Protein AF-A0A381ZIL3-F1 (afdb_monomer_lite)

Sequence (261 aa):
MLDKKNQVLYVGKAKNLPNRLKSYAVDKNQPIRTERMLALTQNLEIITTNSEAEALLLEANLIKKFKPKFNVLLRDDKSFPYIFIEKDCDWPQLSKHRGKKNKNGYYFGPFASVGSANWTIKILQKVFLLRVCNDSVFKNRDRPCILHQIKRCSAPCVNYLSKAEYSKLVSDAVAFLSGKSKSIQKKLSLEMEKSSEKMDYEKAAIHRDRIKALTQIQSSHHISSTNLDNADVISVSQEAGKSCIQVFFYRSKQNWGNQSY

Radius of gyration: 23.41 Å; chains: 1; bounding box: 56×42×68 Å

Structure (mmCIF, N/CA/C/O backbone):
data_AF-A0A381ZIL3-F1
#
_entry.id   AF-A0A381ZIL3-F1
#
loop_
_atom_site.group_PDB
_atom_site.id
_atom_site.type_symbol
_atom_site.label_atom_id
_atom_site.label_alt_id
_atom_site.label_comp_id
_atom_site.label_asym_id
_atom_site.label_entity_id
_atom_site.label_seq_id
_atom_site.pdbx_PDB_ins_code
_atom_site.Cartn_x
_atom_site.Cartn_y
_atom_site.Cartn_z
_atom_site.occupancy
_atom_site.B_iso_or_equiv
_atom_site.auth_seq_id
_atom_site.auth_comp_id
_atom_site.auth_asym_id
_atom_site.auth_atom_id
_atom_site.pdbx_PDB_model_num
ATOM 1 N N . MET A 1 1 ? -13.403 0.278 22.519 1.00 93.12 1 MET A N 1
ATOM 2 C CA . MET A 1 1 ? -14.154 0.556 23.765 1.00 93.12 1 MET A CA 1
ATOM 3 C C . MET A 1 1 ? -15.566 0.033 23.599 1.00 93.12 1 MET A C 1
ATOM 5 O O . MET A 1 1 ? -16.179 0.317 22.568 1.00 93.12 1 MET A O 1
ATOM 9 N N . LEU A 1 2 ? -16.040 -0.748 24.566 1.00 94.69 2 LEU A N 1
ATOM 10 C CA . LEU A 1 2 ? -17.290 -1.504 24.504 1.00 94.69 2 LEU A CA 1
ATOM 11 C C . LEU A 1 2 ? -18.213 -1.135 25.674 1.00 94.69 2 LEU A C 1
ATOM 13 O O . LEU A 1 2 ? -17.729 -0.829 26.767 1.00 94.69 2 LEU A O 1
ATOM 17 N N . ASP A 1 3 ? -19.525 -1.185 25.452 1.00 94.69 3 ASP A N 1
ATOM 18 C CA . ASP A 1 3 ? -20.528 -1.009 26.509 1.00 94.69 3 ASP A CA 1
ATOM 19 C C . ASP A 1 3 ? -20.791 -2.305 27.305 1.00 94.69 3 ASP A C 1
ATOM 21 O O . ASP A 1 3 ? -20.176 -3.345 27.068 1.00 94.69 3 ASP A O 1
ATOM 25 N N . LYS A 1 4 ? -21.749 -2.258 28.243 1.00 93.62 4 LYS A N 1
ATOM 26 C CA . LYS A 1 4 ? -22.169 -3.413 29.063 1.00 93.62 4 LYS A CA 1
ATOM 27 C C . LYS A 1 4 ? -22.706 -4.598 28.241 1.00 93.62 4 LYS A C 1
ATOM 29 O O . LYS A 1 4 ? -22.704 -5.723 28.726 1.00 93.62 4 LYS A O 1
ATOM 34 N N . LYS A 1 5 ? -23.196 -4.354 27.023 1.00 92.56 5 LYS A N 1
ATOM 35 C CA . LYS A 1 5 ? -23.720 -5.368 26.095 1.00 92.56 5 LYS A CA 1
ATOM 36 C C . LYS A 1 5 ? -22.677 -5.775 25.042 1.00 92.56 5 LYS A C 1
ATOM 38 O O . LYS A 1 5 ? -23.047 -6.385 24.042 1.00 92.56 5 LYS A O 1
ATOM 43 N N . ASN A 1 6 ? -21.400 -5.433 25.243 1.00 90.50 6 ASN A N 1
ATOM 44 C CA . ASN A 1 6 ? -20.300 -5.636 24.296 1.00 90.50 6 ASN A CA 1
ATOM 45 C C . ASN A 1 6 ? -20.501 -4.952 22.926 1.00 90.50 6 ASN A C 1
ATOM 47 O O . ASN A 1 6 ? -19.906 -5.359 21.929 1.00 90.50 6 ASN A O 1
ATOM 51 N N . GLN A 1 7 ? -21.301 -3.883 22.849 1.00 93.12 7 GLN A N 1
ATOM 52 C CA . GLN A 1 7 ? -21.425 -3.081 21.631 1.00 93.12 7 GLN A CA 1
ATOM 53 C C . GLN A 1 7 ? -20.264 -2.095 21.507 1.00 93.12 7 GLN A C 1
ATOM 55 O O . GLN A 1 7 ? -19.877 -1.433 22.473 1.00 93.12 7 GLN A O 1
ATOM 60 N N . VAL A 1 8 ? -19.727 -1.952 20.293 1.00 94.38 8 VAL A N 1
ATOM 61 C CA . VAL A 1 8 ? -18.612 -1.041 20.018 1.00 94.38 8 VAL A CA 1
ATOM 62 C C . VAL A 1 8 ? -19.074 0.413 20.104 1.00 94.38 8 VAL A C 1
ATOM 64 O O . VAL A 1 8 ? -19.778 0.920 19.231 1.00 94.38 8 VAL A O 1
ATOM 67 N N . LEU A 1 9 ? -18.625 1.111 21.149 1.00 94.88 9 LEU A N 1
ATOM 68 C CA . LEU A 1 9 ? -18.907 2.530 21.371 1.00 94.88 9 LEU A CA 1
ATOM 69 C C . LEU A 1 9 ? -17.948 3.435 20.599 1.00 94.88 9 LEU A C 1
ATOM 71 O O . LEU A 1 9 ? -18.368 4.452 20.037 1.00 94.88 9 LEU A O 1
ATOM 75 N N . TYR A 1 10 ? -16.668 3.056 20.579 1.00 94.44 10 TYR A N 1
ATOM 76 C CA . TYR A 1 10 ? -15.588 3.817 19.961 1.00 94.44 10 TYR A CA 1
ATOM 77 C C . TYR A 1 10 ? -14.423 2.923 19.533 1.00 94.44 10 TYR A C 1
ATOM 79 O O . TYR A 1 10 ? -14.017 2.005 20.259 1.00 94.44 10 TYR A O 1
ATOM 87 N N . VAL A 1 11 ? -13.858 3.255 18.375 1.00 94.44 11 VAL A N 1
ATOM 88 C CA . VAL A 1 11 ? -12.619 2.696 17.824 1.00 94.44 11 VAL A CA 1
ATOM 89 C C . VAL A 1 11 ? -11.625 3.838 17.623 1.00 94.44 11 VAL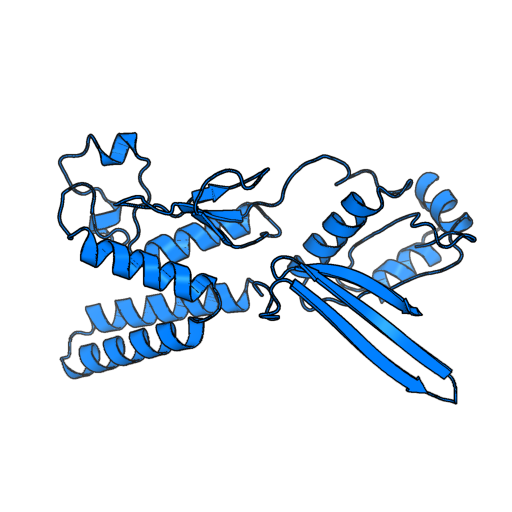 A C 1
ATOM 91 O O . VAL A 1 11 ? -11.999 4.893 17.111 1.00 94.44 11 VAL A O 1
ATOM 94 N N . GLY A 1 12 ? -10.361 3.633 17.993 1.00 92.38 12 GLY A N 1
ATOM 95 C CA . GLY A 1 12 ? -9.303 4.615 17.770 1.00 92.38 12 GLY A CA 1
ATOM 96 C C . GLY A 1 12 ? -7.941 3.964 17.544 1.00 92.38 12 GLY A C 1
ATOM 97 O O . GLY A 1 12 ? -7.653 2.934 18.153 1.00 92.38 12 GLY A O 1
ATOM 98 N N . LYS A 1 13 ? -7.085 4.582 16.724 1.00 91.88 13 LYS A N 1
ATOM 99 C CA . LYS A 1 13 ? -5.669 4.200 16.585 1.00 91.88 13 LYS A CA 1
ATOM 100 C C . LYS A 1 13 ? -4.769 4.934 17.580 1.00 91.88 13 LYS A C 1
ATOM 102 O O . LYS A 1 13 ? -5.032 6.075 17.966 1.00 91.88 13 LYS A O 1
ATOM 107 N N . ALA A 1 14 ? -3.641 4.320 17.922 1.00 91.44 14 ALA A N 1
ATOM 108 C CA . ALA A 1 14 ? -2.580 4.944 18.707 1.00 91.44 14 ALA A CA 1
ATOM 109 C C . ALA A 1 14 ? -1.207 4.546 18.162 1.00 91.44 14 ALA A C 1
ATOM 111 O O . ALA A 1 14 ? -0.996 3.383 17.841 1.00 91.44 14 ALA A O 1
ATOM 112 N N . LYS A 1 15 ? -0.258 5.491 18.122 1.00 89.19 15 LYS A N 1
ATOM 113 C CA . LYS A 1 15 ? 1.169 5.149 17.968 1.00 89.19 15 LYS A CA 1
ATOM 114 C C . LYS A 1 15 ? 1.714 4.481 19.231 1.00 89.19 15 LYS A C 1
ATOM 116 O O . LYS A 1 15 ? 2.498 3.550 19.152 1.00 89.19 15 LYS A O 1
ATOM 121 N N . ASN A 1 16 ? 1.283 4.977 20.391 1.00 90.81 16 ASN A N 1
ATOM 122 C CA . ASN A 1 16 ? 1.622 4.461 21.709 1.00 90.81 16 ASN A CA 1
ATOM 123 C C . ASN A 1 16 ? 0.313 4.283 22.494 1.00 90.81 16 ASN A C 1
ATOM 125 O O . ASN A 1 16 ? -0.341 5.265 22.856 1.00 90.81 16 ASN A O 1
ATOM 129 N N . LEU A 1 17 ? -0.093 3.025 22.676 1.00 91.19 17 LEU A N 1
ATOM 130 C CA . LEU A 1 17 ? -1.336 2.647 23.354 1.00 91.19 17 LEU A CA 1
ATOM 131 C C . LEU A 1 17 ? -1.365 3.111 24.823 1.00 91.19 17 LEU A C 1
ATOM 133 O O . LEU A 1 17 ? -2.332 3.791 25.173 1.00 91.19 17 LEU A O 1
ATOM 137 N N . PRO A 1 18 ? -0.328 2.856 25.652 1.00 91.12 18 PRO A N 1
ATOM 138 C CA . PRO A 1 18 ? -0.279 3.355 27.028 1.00 91.12 18 PRO A CA 1
ATOM 139 C C . PRO A 1 18 ? -0.520 4.861 27.148 1.00 91.12 18 PRO A C 1
ATOM 141 O O . PRO A 1 18 ? -1.387 5.287 27.910 1.00 91.12 18 PRO A O 1
ATOM 144 N N . ASN A 1 19 ? 0.175 5.674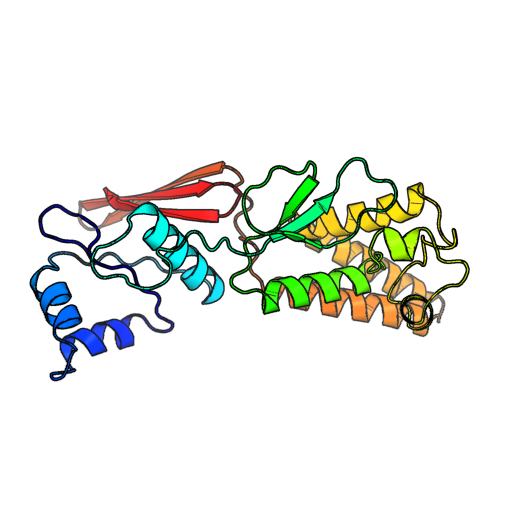 26.347 1.00 90.94 19 ASN A N 1
ATOM 145 C CA . ASN A 1 19 ? 0.025 7.131 26.398 1.00 90.94 19 ASN A CA 1
ATOM 146 C C . ASN A 1 19 ? -1.390 7.572 26.007 1.00 90.94 19 ASN A C 1
ATOM 148 O O . ASN A 1 19 ? -1.956 8.469 26.633 1.00 90.94 19 ASN A O 1
ATOM 152 N N . ARG A 1 20 ? -1.996 6.925 25.002 1.00 90.50 20 ARG A N 1
ATOM 153 C CA . ARG A 1 20 ? -3.368 7.243 24.590 1.00 90.50 20 ARG A CA 1
ATOM 154 C C . ARG A 1 20 ? -4.383 6.869 25.667 1.00 90.50 20 ARG A C 1
ATOM 156 O O . ARG A 1 20 ? -5.282 7.659 25.931 1.00 90.50 20 ARG A O 1
ATOM 163 N N . LEU A 1 21 ? -4.235 5.716 26.314 1.00 90.19 21 LEU A N 1
ATOM 164 C CA . LEU A 1 21 ? -5.129 5.314 27.402 1.00 90.19 21 LEU A CA 1
ATOM 165 C C . LEU A 1 21 ? -4.975 6.225 28.621 1.00 90.19 21 LEU A C 1
ATOM 167 O O . LEU A 1 21 ? -5.976 6.664 29.181 1.00 90.19 21 LEU A O 1
ATOM 171 N N . LYS A 1 22 ? -3.738 6.600 28.963 1.00 90.62 22 LYS A N 1
ATOM 172 C CA . LYS A 1 22 ? -3.458 7.547 30.047 1.00 90.62 22 LYS A CA 1
ATOM 173 C C . LYS A 1 22 ? -4.127 8.905 29.820 1.00 90.62 22 LYS A C 1
ATOM 175 O O . LYS A 1 22 ? -4.637 9.479 30.776 1.00 90.62 22 LYS A O 1
ATOM 180 N N . SER A 1 23 ? -4.195 9.389 28.576 1.00 87.56 23 SER A N 1
ATOM 181 C CA . SER A 1 23 ? -4.874 10.659 28.267 1.00 87.56 23 SER A CA 1
ATOM 182 C C . SER A 1 23 ? -6.365 10.654 28.632 1.00 87.56 23 SER A C 1
ATOM 184 O O . SER A 1 23 ? -6.889 11.668 29.077 1.00 87.56 23 SER A O 1
ATOM 186 N N . TYR A 1 24 ? -7.042 9.501 28.547 1.00 88.75 24 TYR A N 1
ATOM 187 C CA . TYR A 1 24 ? -8.439 9.381 28.978 1.00 88.75 24 TYR A CA 1
ATOM 188 C C . TYR A 1 24 ? -8.607 9.381 30.501 1.00 88.75 24 TYR A C 1
ATOM 190 O O . TYR A 1 24 ? -9.683 9.716 30.982 1.00 88.75 24 TYR A O 1
ATOM 198 N N . ALA A 1 25 ? -7.573 8.989 31.250 1.00 84.38 25 ALA A N 1
ATOM 199 C CA . ALA A 1 25 ? -7.629 8.886 32.706 1.00 84.38 25 ALA A CA 1
ATOM 200 C C . ALA A 1 25 ? -7.178 10.168 33.424 1.00 84.38 25 ALA A C 1
ATOM 202 O O . ALA A 1 25 ? -7.620 10.428 34.539 1.00 84.38 25 ALA A O 1
ATOM 203 N N . VAL A 1 26 ? -6.270 10.942 32.819 1.00 82.62 26 VAL A N 1
ATOM 204 C CA . VAL A 1 26 ? -5.602 12.077 33.483 1.00 82.62 26 VAL A CA 1
ATOM 205 C C . VAL A 1 26 ? -6.207 13.432 33.107 1.00 82.62 26 VAL A C 1
ATOM 207 O O . VAL A 1 26 ? -6.266 14.321 33.957 1.00 82.62 26 VAL A O 1
ATOM 210 N N . ASP A 1 27 ? -6.665 13.614 31.867 1.00 76.75 27 ASP A N 1
ATOM 211 C CA . ASP A 1 27 ? -7.189 14.909 31.422 1.00 76.75 27 ASP A CA 1
ATOM 212 C C . ASP A 1 27 ? -8.582 15.171 32.001 1.00 76.75 27 ASP A C 1
ATOM 214 O O . ASP A 1 27 ? -9.549 14.486 31.672 1.00 76.75 27 ASP A O 1
ATOM 218 N N . LYS A 1 28 ? -8.691 16.213 32.832 1.00 72.50 28 LYS A N 1
ATOM 219 C CA . LYS A 1 28 ? -9.958 16.638 33.453 1.00 72.50 28 LYS A CA 1
ATOM 220 C C . LYS A 1 28 ? -10.846 17.496 32.545 1.00 72.50 28 LYS A C 1
ATOM 222 O O . LYS A 1 28 ? -12.022 17.642 32.835 1.00 72.50 28 LYS A O 1
ATOM 227 N N . ASN A 1 29 ? -10.302 18.038 31.453 1.00 81.19 29 ASN A N 1
ATOM 228 C CA . ASN A 1 29 ? -11.021 18.912 30.515 1.00 81.19 29 ASN A CA 1
ATOM 229 C C . ASN A 1 29 ? -11.312 18.188 29.194 1.00 81.19 29 ASN A C 1
ATOM 231 O O . ASN A 1 29 ? -10.978 18.671 28.109 1.00 81.19 29 ASN A O 1
ATOM 235 N N . GLN A 1 30 ? -11.893 16.993 29.279 1.00 84.62 30 GLN A N 1
ATOM 236 C CA . GLN A 1 30 ? -12.298 16.261 28.087 1.00 84.62 30 GLN A CA 1
ATOM 237 C C . GLN A 1 30 ? -13.570 16.885 27.497 1.00 84.62 30 GLN A C 1
ATOM 239 O O . GLN A 1 30 ? -14.445 17.342 28.230 1.00 84.62 30 GLN A O 1
ATOM 244 N N . PRO A 1 31 ? -13.741 16.894 26.164 1.00 89.50 31 PRO A N 1
ATOM 245 C CA . PRO A 1 31 ? -15.018 17.273 25.578 1.00 89.50 31 PRO A CA 1
ATOM 246 C C . PRO A 1 31 ? -16.145 16.399 26.147 1.00 89.50 31 PRO A C 1
ATOM 248 O O . PRO A 1 31 ? -15.983 15.182 26.239 1.00 89.50 31 PRO A O 1
ATOM 251 N N . ILE A 1 32 ? -17.319 16.981 26.413 1.00 90.56 32 ILE A N 1
ATOM 252 C CA . ILE A 1 32 ? -18.490 16.284 26.995 1.00 90.56 32 ILE A CA 1
ATOM 253 C C . ILE A 1 32 ? -18.840 14.959 26.293 1.00 90.56 32 ILE A C 1
ATOM 255 O O . ILE A 1 32 ? -19.323 13.998 26.891 1.00 90.56 32 ILE A O 1
ATOM 259 N N . ARG A 1 33 ? -18.583 14.879 24.984 1.00 90.12 33 ARG A N 1
ATOM 260 C CA . ARG A 1 33 ? -18.764 13.662 24.187 1.00 90.12 33 ARG A CA 1
ATOM 261 C C . ARG A 1 33 ? -17.833 12.532 24.636 1.00 90.12 33 ARG A C 1
ATOM 263 O O . ARG A 1 33 ? -18.275 11.388 24.696 1.00 90.12 33 ARG A O 1
ATOM 270 N N . THR A 1 34 ? -16.568 12.847 24.898 1.00 90.38 34 THR A N 1
ATOM 271 C CA . THR A 1 34 ? -15.554 11.900 25.370 1.00 90.38 34 THR A CA 1
ATOM 272 C C . THR A 1 34 ? -15.884 11.436 26.782 1.00 90.38 34 THR A C 1
ATOM 274 O O . THR A 1 34 ? -15.856 10.238 27.033 1.00 90.38 34 THR A O 1
ATOM 277 N N . GLU A 1 35 ? -16.296 12.339 27.672 1.00 91.19 35 GLU A N 1
ATOM 278 C CA . GLU A 1 35 ? -16.723 11.976 29.031 1.00 91.19 35 GLU A CA 1
ATOM 279 C C . GLU A 1 35 ? -17.896 10.992 29.014 1.00 91.19 35 GLU A C 1
ATOM 281 O O . GLU A 1 35 ? -17.843 9.940 29.647 1.00 91.19 35 GLU A O 1
ATOM 286 N N . ARG A 1 36 ? -18.929 11.268 28.204 1.00 92.12 36 ARG A N 1
ATOM 287 C CA . ARG A 1 36 ? -20.067 10.351 28.025 1.00 92.12 36 ARG A CA 1
ATOM 288 C C . ARG A 1 36 ? -19.652 8.996 27.458 1.00 92.12 36 ARG A C 1
ATOM 290 O O . ARG A 1 36 ? -20.198 7.975 27.862 1.00 92.12 36 ARG A O 1
ATOM 297 N N . MET A 1 37 ? -18.720 8.976 26.507 1.00 93.88 37 MET A N 1
ATOM 298 C CA . MET A 1 37 ? -18.180 7.731 25.958 1.00 93.88 37 MET A CA 1
ATOM 299 C C . MET A 1 37 ? -17.476 6.915 27.046 1.00 93.88 37 MET A C 1
ATOM 301 O O . MET A 1 37 ? -17.718 5.714 27.148 1.00 93.88 37 MET A O 1
ATOM 305 N N . LEU A 1 38 ? -16.634 7.561 27.858 1.00 92.75 38 LEU A N 1
ATOM 306 C CA . LEU A 1 38 ? -15.908 6.913 28.948 1.00 92.75 38 LEU A CA 1
ATOM 307 C C . LEU A 1 38 ? -16.870 6.382 30.015 1.00 92.75 38 LEU A C 1
ATOM 309 O O . LEU A 1 38 ? -16.758 5.221 30.385 1.00 92.75 38 LEU A O 1
ATOM 313 N N . ALA A 1 39 ? -17.873 7.167 30.415 1.00 92.56 39 ALA A N 1
ATOM 314 C CA . ALA A 1 39 ? -18.878 6.754 31.397 1.00 92.56 39 ALA A CA 1
ATOM 315 C C . ALA A 1 39 ? -19.699 5.523 30.962 1.00 92.56 39 ALA A C 1
ATOM 317 O O . ALA A 1 39 ? -20.133 4.734 31.797 1.00 92.56 39 ALA A O 1
ATOM 318 N N . LEU A 1 40 ? -19.922 5.345 29.655 1.00 94.56 40 LEU A N 1
ATOM 319 C CA . LEU A 1 40 ? -20.628 4.181 29.105 1.00 94.56 40 LEU A CA 1
ATOM 320 C C . LEU A 1 40 ? -19.712 2.977 28.845 1.00 94.56 40 LEU A C 1
ATOM 322 O O . LEU A 1 40 ? -20.210 1.870 28.630 1.00 94.56 40 LEU A O 1
ATOM 326 N N . THR A 1 41 ? -18.395 3.181 28.824 1.00 94.81 41 THR A N 1
ATOM 327 C CA . THR A 1 41 ? -17.429 2.123 28.528 1.00 94.81 41 THR A CA 1
ATOM 328 C C . THR A 1 41 ? -17.281 1.208 29.737 1.00 94.81 41 THR A C 1
ATOM 330 O O . THR A 1 41 ? -16.995 1.665 30.836 1.00 94.81 41 THR A O 1
ATOM 333 N N . GLN A 1 42 ? -17.456 -0.092 29.521 1.00 94.81 42 GLN A N 1
ATOM 334 C CA . GLN A 1 42 ? -17.263 -1.128 30.540 1.00 94.81 42 GLN A CA 1
ATOM 335 C C . GLN A 1 42 ? -16.032 -1.977 30.238 1.00 94.81 42 GLN A C 1
ATOM 337 O O . GLN A 1 42 ? -15.270 -2.300 31.141 1.00 94.81 42 GLN A O 1
ATOM 342 N N . ASN A 1 43 ? -15.805 -2.278 28.955 1.00 92.56 43 ASN A N 1
ATOM 343 C CA . ASN A 1 43 ? -14.705 -3.127 28.515 1.00 92.56 43 ASN A CA 1
ATOM 344 C C . ASN A 1 43 ? -13.825 -2.415 27.481 1.00 92.56 43 ASN A C 1
ATOM 346 O O . ASN A 1 43 ? -14.287 -1.628 26.641 1.00 92.56 43 ASN A O 1
ATOM 350 N N . LEU A 1 44 ? -12.532 -2.732 27.515 1.00 91.75 44 LEU A N 1
ATOM 351 C CA . LEU A 1 44 ? -11.546 -2.273 26.547 1.00 91.75 44 LEU A CA 1
ATOM 352 C C . LEU A 1 44 ? -10.948 -3.479 25.822 1.00 91.75 44 LEU A C 1
ATOM 354 O O . LEU A 1 44 ? -10.435 -4.393 26.453 1.00 91.75 44 LEU A O 1
ATOM 358 N N . GLU A 1 45 ? -10.977 -3.433 24.495 1.00 91.25 45 GLU A N 1
ATOM 359 C CA . GLU A 1 45 ? -10.301 -4.397 23.632 1.00 91.25 45 GLU A CA 1
ATOM 360 C C . GLU A 1 45 ? -9.165 -3.689 22.890 1.00 91.25 45 GLU A C 1
ATOM 362 O O . GLU A 1 45 ? -9.328 -2.550 22.433 1.00 91.25 45 GLU A O 1
ATOM 367 N N . ILE A 1 46 ? -8.010 -4.351 22.807 1.00 90.56 46 ILE A N 1
ATOM 368 C CA . ILE A 1 46 ? -6.783 -3.810 22.226 1.00 90.56 46 ILE A CA 1
ATOM 369 C C . ILE A 1 46 ? -6.281 -4.778 21.160 1.00 90.56 46 ILE A C 1
ATOM 371 O O . ILE A 1 46 ? -6.081 -5.957 21.429 1.00 90.56 46 ILE A O 1
ATOM 375 N N . ILE A 1 47 ? -6.020 -4.244 19.968 1.00 88.38 47 ILE A N 1
ATOM 376 C CA . ILE A 1 47 ? -5.428 -4.985 18.856 1.00 88.38 47 ILE A CA 1
ATOM 377 C C . ILE A 1 47 ? -4.110 -4.305 18.510 1.00 88.38 47 ILE A C 1
ATOM 379 O O . ILE A 1 47 ? -4.083 -3.114 18.190 1.00 88.38 47 ILE A O 1
ATOM 383 N N . THR A 1 48 ? -3.013 -5.049 18.590 1.00 87.25 48 THR A N 1
ATOM 384 C CA . THR A 1 48 ? -1.696 -4.569 18.173 1.00 87.25 48 THR A CA 1
ATOM 385 C C . THR A 1 48 ? -1.499 -4.802 16.676 1.00 87.25 48 THR A C 1
ATOM 387 O O . THR A 1 48 ? -1.995 -5.764 16.093 1.00 87.25 48 THR A O 1
ATOM 390 N N . THR A 1 49 ? -0.790 -3.882 16.029 1.00 84.75 49 THR A N 1
ATOM 391 C CA . THR A 1 49 ? -0.459 -3.932 14.597 1.00 84.75 49 THR A CA 1
ATOM 392 C C . THR A 1 49 ? 1.023 -3.650 14.413 1.00 84.75 49 THR A C 1
ATOM 394 O O . THR A 1 49 ? 1.618 -2.962 15.242 1.00 84.75 49 THR A O 1
ATOM 39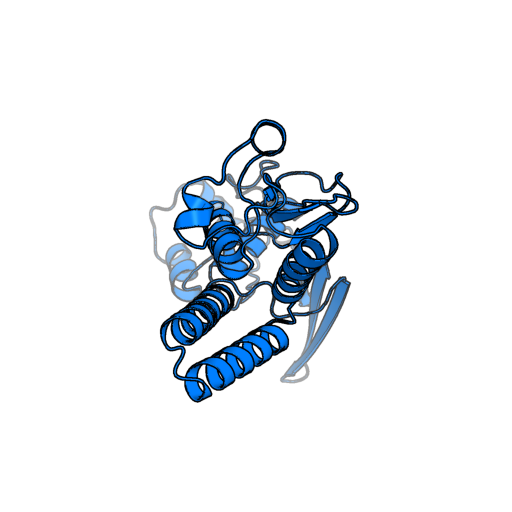7 N N . ASN A 1 50 ? 1.614 -4.096 13.305 1.00 79.81 50 ASN A N 1
ATOM 398 C CA . ASN A 1 50 ? 3.057 -3.968 13.086 1.00 79.81 50 ASN A CA 1
ATOM 399 C C . ASN A 1 50 ? 3.468 -2.566 12.620 1.00 79.81 50 ASN A C 1
ATOM 401 O O . ASN A 1 50 ? 4.641 -2.208 12.677 1.00 79.81 50 ASN A O 1
ATOM 405 N N . SER A 1 51 ? 2.519 -1.757 12.136 1.00 80.69 51 SER A N 1
ATOM 406 C CA . SER A 1 51 ? 2.797 -0.400 11.660 1.00 80.69 51 SER A CA 1
ATOM 407 C C . SER A 1 51 ? 1.635 0.566 11.883 1.00 80.69 51 SER A C 1
ATOM 409 O O . SER A 1 51 ? 0.478 0.168 12.013 1.00 80.69 51 SER A O 1
ATOM 411 N N . GLU A 1 52 ? 1.927 1.870 11.849 1.00 83.62 52 GLU A N 1
ATOM 412 C CA . GLU A 1 52 ? 0.889 2.909 11.886 1.00 83.62 52 GLU A CA 1
ATOM 413 C C . GLU A 1 52 ? -0.064 2.825 10.680 1.00 83.62 52 GLU A C 1
ATOM 415 O O . GLU A 1 52 ? -1.254 3.120 10.808 1.00 83.62 52 GLU A O 1
ATOM 420 N N . ALA A 1 53 ? 0.442 2.417 9.513 1.00 80.69 53 ALA A N 1
ATOM 421 C CA . ALA A 1 53 ? -0.370 2.254 8.313 1.00 80.69 53 ALA A CA 1
ATOM 422 C C . ALA A 1 53 ? -1.406 1.133 8.489 1.00 80.69 53 ALA A C 1
ATOM 424 O O . ALA A 1 53 ? -2.575 1.328 8.156 1.00 80.69 53 ALA A O 1
ATOM 425 N N . GLU A 1 54 ? -0.996 -0.004 9.057 1.00 79.38 54 GLU A N 1
ATOM 426 C CA . GLU A 1 54 ? -1.905 -1.098 9.415 1.00 79.38 54 GLU A CA 1
ATOM 427 C C . GLU A 1 54 ? -2.915 -0.663 10.478 1.00 79.38 54 GLU A C 1
ATOM 429 O O . GLU A 1 54 ? -4.107 -0.907 10.304 1.00 79.38 54 GLU A O 1
ATOM 434 N N . ALA A 1 55 ? -2.471 0.046 11.524 1.00 86.88 55 ALA A N 1
ATOM 435 C CA . ALA A 1 55 ? -3.356 0.572 12.565 1.00 86.88 55 ALA A CA 1
ATOM 436 C C . ALA A 1 55 ? -4.455 1.473 11.983 1.00 86.88 55 ALA A C 1
ATOM 438 O O . ALA A 1 55 ? -5.619 1.351 12.355 1.00 86.88 55 ALA A O 1
ATOM 439 N N . LEU A 1 56 ? -4.098 2.361 11.046 1.00 86.00 56 LEU A N 1
ATOM 440 C CA . LEU A 1 56 ? -5.046 3.260 10.384 1.00 86.00 56 LEU A CA 1
ATOM 441 C C . LEU A 1 56 ? -6.045 2.501 9.498 1.00 86.00 56 LEU A C 1
ATOM 443 O O . LEU A 1 56 ? -7.232 2.832 9.478 1.00 86.00 56 LEU A O 1
ATOM 447 N N . LEU A 1 57 ? -5.578 1.496 8.752 1.00 83.88 57 LEU A N 1
ATOM 448 C CA . LEU A 1 57 ? -6.448 0.667 7.914 1.00 83.88 57 LEU A CA 1
ATOM 449 C C . LEU A 1 57 ? -7.422 -0.153 8.768 1.00 83.88 57 LEU A C 1
ATOM 451 O O . LEU A 1 57 ? -8.619 -0.172 8.477 1.00 83.88 57 LEU A O 1
ATOM 455 N N . LEU A 1 58 ? -6.923 -0.779 9.837 1.00 86.06 58 LEU A N 1
ATOM 456 C CA . LEU A 1 58 ? -7.730 -1.566 10.764 1.00 86.06 58 LEU A CA 1
ATOM 457 C C . LEU A 1 58 ? -8.765 -0.691 11.481 1.00 86.06 58 LEU A C 1
ATOM 459 O O . LEU A 1 58 ? -9.945 -1.031 11.485 1.00 86.06 58 LEU A O 1
ATOM 463 N N . GLU A 1 59 ? -8.354 0.465 12.011 1.00 90.00 59 GLU A N 1
ATOM 464 C CA . GLU A 1 59 ? -9.252 1.444 12.637 1.00 90.00 59 GLU A CA 1
ATOM 465 C C . GLU A 1 59 ? -10.413 1.796 11.703 1.00 90.00 59 GLU A C 1
ATOM 467 O O . GLU A 1 59 ? -11.580 1.688 12.078 1.00 90.00 59 GLU A O 1
ATOM 472 N N . ALA A 1 60 ? -10.112 2.170 10.462 1.00 86.69 60 ALA A N 1
ATOM 473 C CA . ALA A 1 60 ? -11.137 2.551 9.505 1.00 86.69 60 ALA A CA 1
ATOM 474 C C . ALA A 1 60 ? -12.055 1.384 9.107 1.00 86.69 60 ALA A C 1
ATOM 476 O O . ALA A 1 60 ? -13.256 1.596 8.930 1.00 86.69 60 ALA A O 1
ATOM 477 N N . ASN A 1 61 ? -11.525 0.164 8.979 1.00 84.00 61 ASN A N 1
ATOM 478 C CA . ASN A 1 61 ? -12.333 -1.027 8.711 1.00 84.00 61 ASN A CA 1
ATOM 479 C C . ASN A 1 61 ? -13.304 -1.310 9.868 1.00 84.00 61 ASN A C 1
ATOM 481 O O . ASN A 1 61 ? -14.492 -1.531 9.628 1.00 84.00 61 ASN A O 1
ATOM 485 N N . LEU A 1 62 ? -12.837 -1.223 11.116 1.00 89.25 62 LEU A N 1
ATOM 486 C CA . LEU A 1 62 ? -13.666 -1.410 12.309 1.00 89.25 62 LEU A CA 1
ATOM 487 C C . LEU A 1 62 ? -14.722 -0.299 12.450 1.00 89.25 62 LEU A C 1
ATOM 489 O O . LEU A 1 62 ? -15.883 -0.595 12.730 1.00 89.25 62 LEU A O 1
ATOM 493 N N . ILE A 1 63 ? -14.370 0.965 12.181 1.00 90.00 63 ILE A N 1
ATOM 494 C CA . ILE A 1 63 ? -15.336 2.079 12.180 1.00 90.00 63 ILE A CA 1
ATOM 495 C C . ILE A 1 63 ? -16.428 1.852 11.129 1.00 90.00 63 ILE A C 1
ATOM 497 O O . ILE A 1 63 ? -17.602 2.069 11.418 1.00 90.00 63 ILE A O 1
ATOM 501 N N . LYS A 1 64 ? -16.078 1.385 9.926 1.00 85.00 64 LYS A N 1
ATOM 502 C CA . LYS A 1 64 ? -17.063 1.097 8.871 1.00 85.00 64 LYS A CA 1
ATOM 503 C C . LYS A 1 64 ? -17.949 -0.098 9.198 1.00 85.00 64 LYS A C 1
ATOM 505 O O . LYS A 1 64 ? -19.147 -0.041 8.929 1.00 85.00 64 LYS A O 1
ATOM 510 N N . LYS A 1 65 ? -17.368 -1.154 9.777 1.00 86.00 65 LYS A N 1
ATOM 511 C CA . LYS A 1 65 ? -18.076 -2.378 10.174 1.00 86.00 65 LYS A CA 1
ATOM 512 C C . LYS A 1 65 ? -19.087 -2.103 11.285 1.00 86.00 65 LYS A C 1
ATOM 514 O O . LYS A 1 65 ? -20.239 -2.500 11.164 1.00 86.00 65 LYS A O 1
ATOM 519 N N . PHE A 1 66 ? -18.666 -1.410 12.342 1.00 90.44 66 PHE A N 1
ATOM 520 C CA . PHE A 1 66 ? -19.476 -1.238 13.552 1.00 90.44 66 PHE A CA 1
ATOM 521 C C . PHE A 1 66 ? -20.231 0.092 13.626 1.00 90.44 66 PHE A C 1
ATOM 523 O O . PHE A 1 66 ? -21.156 0.221 14.421 1.00 90.44 66 PHE A O 1
ATOM 530 N N . LYS A 1 67 ? -19.845 1.089 12.820 1.00 90.12 67 LYS A N 1
ATOM 531 C CA . LYS A 1 67 ? -20.383 2.463 12.830 1.00 90.12 67 LYS A CA 1
ATOM 532 C C . LYS A 1 67 ? -20.586 3.018 14.255 1.00 90.12 67 LYS A C 1
ATOM 534 O O . LYS A 1 67 ? -21.691 3.467 14.571 1.00 90.12 67 LYS A O 1
ATOM 539 N N . PRO A 1 68 ? -19.537 3.021 15.105 1.00 93.25 68 PRO A N 1
ATOM 540 C CA . PRO A 1 68 ? -19.670 3.296 16.531 1.00 93.25 68 PRO A CA 1
ATOM 541 C C . PRO A 1 68 ? -20.247 4.688 16.788 1.00 93.25 68 PRO A C 1
ATOM 543 O O . PRO A 1 68 ? -19.877 5.657 16.116 1.00 93.25 68 PRO A O 1
ATOM 546 N N . LYS A 1 69 ? -21.111 4.807 17.802 1.00 91.00 69 LYS A N 1
ATOM 547 C CA . LYS A 1 69 ? -21.821 6.056 18.133 1.00 91.00 69 LYS A CA 1
ATOM 548 C C . LYS A 1 69 ? -20.870 7.236 18.355 1.00 91.00 69 LYS A C 1
ATOM 550 O O . LYS A 1 69 ? -21.188 8.362 17.970 1.00 91.00 69 LYS A O 1
ATOM 555 N N . PHE A 1 70 ? -19.707 6.989 18.963 1.00 92.12 70 PHE A N 1
ATOM 556 C CA . PHE A 1 70 ? -18.772 8.044 19.345 1.00 92.12 70 PHE A CA 1
ATOM 557 C C . PHE A 1 70 ? -17.692 8.350 18.300 1.00 92.12 70 PHE A C 1
ATOM 559 O O . PHE A 1 70 ? -17.045 9.389 18.428 1.00 92.12 70 PHE A O 1
ATOM 566 N N . ASN A 1 71 ? -17.581 7.604 17.197 1.00 92.50 71 ASN A N 1
ATOM 567 C CA . ASN A 1 71 ? -16.757 8.007 16.051 1.00 92.50 71 ASN A CA 1
ATOM 568 C C . ASN A 1 71 ? -17.474 9.081 15.202 1.00 92.50 71 ASN A C 1
ATOM 570 O O . ASN A 1 71 ? -18.688 9.033 15.014 1.00 92.50 71 ASN A O 1
ATOM 574 N N . VAL A 1 72 ? -16.739 10.089 14.715 1.00 78.94 72 VAL A N 1
ATOM 575 C CA . VAL A 1 72 ? -17.266 11.133 13.800 1.00 78.94 72 VAL A CA 1
ATOM 576 C C . VAL A 1 72 ? -16.743 10.908 12.391 1.00 78.94 72 VAL A C 1
ATOM 578 O O . VAL A 1 72 ? -17.512 10.761 11.447 1.00 78.94 72 VAL A O 1
ATOM 581 N N . LEU A 1 73 ? -15.418 10.864 12.269 1.00 69.31 73 LEU A N 1
ATOM 582 C CA . LEU A 1 73 ? -14.711 10.681 11.011 1.00 69.31 73 LEU A CA 1
ATOM 583 C C . LEU A 1 73 ? -14.742 9.212 10.578 1.00 69.31 73 LEU A C 1
ATOM 585 O O . LEU A 1 73 ? -14.946 8.318 11.398 1.00 69.31 73 LEU A O 1
ATOM 589 N N . LEU A 1 74 ? -14.504 8.976 9.283 1.00 63.91 74 LEU A N 1
ATOM 590 C CA . LEU A 1 74 ? -14.415 7.640 8.671 1.00 63.91 74 LEU A CA 1
ATOM 591 C C . LEU A 1 74 ? -15.721 6.823 8.704 1.00 63.91 74 LEU A C 1
ATOM 593 O O . LEU A 1 74 ? -15.703 5.635 8.386 1.00 63.91 74 LEU A O 1
ATOM 597 N N . ARG A 1 75 ? -16.852 7.466 9.028 1.00 58.50 75 ARG A N 1
ATOM 598 C CA . ARG A 1 75 ? -18.199 6.912 8.812 1.00 58.50 75 ARG A CA 1
ATOM 599 C C . ARG A 1 75 ? -18.645 7.017 7.348 1.00 58.50 75 ARG A C 1
ATOM 601 O O . ARG A 1 75 ? -19.479 6.221 6.935 1.00 58.50 75 ARG A O 1
ATOM 608 N N . ASP A 1 76 ? -18.078 7.962 6.590 1.00 60.03 76 ASP A N 1
ATOM 609 C CA . ASP A 1 76 ? -18.321 8.142 5.152 1.00 60.03 76 ASP A CA 1
ATOM 610 C C . ASP A 1 76 ? -17.825 6.938 4.329 1.00 60.03 76 ASP A C 1
ATOM 612 O O . ASP A 1 76 ? -16.804 6.319 4.648 1.00 60.03 76 ASP A O 1
ATOM 616 N N . ASP A 1 77 ? -18.430 6.715 3.159 1.00 60.25 77 ASP A N 1
ATOM 617 C CA . ASP A 1 77 ? -18.044 5.676 2.187 1.00 60.25 77 ASP A CA 1
ATOM 618 C C . ASP A 1 77 ? -16.717 5.956 1.447 1.00 60.25 77 ASP A C 1
ATOM 620 O O . ASP A 1 77 ? -16.441 5.421 0.368 1.00 60.25 77 ASP A O 1
ATOM 624 N N . LYS A 1 78 ? -15.830 6.781 2.023 1.00 68.88 78 LYS A N 1
ATOM 625 C CA . LYS A 1 78 ? -14.501 7.050 1.462 1.00 68.88 78 LYS A CA 1
ATOM 626 C C . LYS A 1 78 ? -13.693 5.755 1.430 1.00 68.88 78 LYS A C 1
ATOM 628 O O . LYS A 1 78 ? -13.206 5.260 2.447 1.00 68.88 78 LYS A O 1
ATOM 633 N N . SER A 1 79 ? -13.547 5.183 0.241 1.00 76.62 79 SER A N 1
ATOM 634 C CA . SER A 1 79 ? -12.739 3.988 0.012 1.00 76.62 79 SER A CA 1
ATOM 635 C C . SER A 1 79 ? -11.248 4.317 0.055 1.00 76.62 79 SER A C 1
ATOM 637 O O . SER A 1 79 ? -10.815 5.317 -0.533 1.00 76.62 79 SER A O 1
ATOM 639 N N . PHE A 1 80 ? -10.455 3.435 0.656 1.00 82.94 80 PHE A N 1
ATOM 640 C CA . PHE A 1 80 ? -9.005 3.512 0.544 1.00 82.94 80 PHE A CA 1
ATOM 641 C C . PHE A 1 80 ? -8.551 3.328 -0.910 1.00 82.94 80 PHE A C 1
ATOM 643 O O . PHE A 1 80 ? -9.183 2.581 -1.660 1.00 82.94 80 PHE A O 1
ATOM 650 N N . PRO A 1 81 ? -7.486 4.027 -1.335 1.00 88.31 81 PRO A N 1
ATOM 651 C CA . PRO A 1 81 ? -6.924 3.850 -2.662 1.00 88.31 81 PRO A CA 1
ATOM 652 C C . PRO A 1 81 ? -6.290 2.464 -2.825 1.00 88.31 81 PRO A C 1
ATOM 654 O O . PRO A 1 81 ? -5.618 1.961 -1.928 1.00 88.31 81 PRO A O 1
ATOM 657 N N . TYR A 1 82 ? -6.466 1.894 -4.009 1.00 89.69 82 TYR A N 1
ATOM 658 C CA . TYR A 1 82 ? -5.779 0.702 -4.496 1.00 89.69 82 TYR A CA 1
ATOM 659 C C . TYR A 1 82 ? -4.921 1.079 -5.705 1.00 89.69 82 TYR A C 1
ATOM 661 O O . TYR A 1 82 ? -5.199 2.062 -6.392 1.00 89.69 82 TYR A O 1
ATOM 669 N N . ILE A 1 83 ? -3.898 0.284 -5.984 1.00 92.00 83 ILE A N 1
ATOM 670 C CA . ILE A 1 83 ? -3.226 0.249 -7.279 1.00 92.00 83 ILE A CA 1
ATOM 671 C C . ILE A 1 83 ? -3.989 -0.739 -8.157 1.00 92.00 83 ILE A C 1
ATOM 673 O O . ILE A 1 83 ? -4.280 -1.852 -7.728 1.00 92.00 83 ILE A O 1
ATOM 677 N N . PHE A 1 84 ? -4.322 -0.323 -9.370 1.00 93.88 84 PHE A N 1
ATOM 678 C CA . PHE A 1 84 ? -5.051 -1.110 -10.349 1.00 93.88 84 PHE A CA 1
ATOM 679 C C . PHE A 1 84 ? -4.214 -1.302 -11.611 1.00 93.88 84 PHE A C 1
ATOM 681 O O . PHE A 1 84 ? -3.631 -0.342 -12.129 1.00 93.88 84 PHE A O 1
ATOM 688 N N . ILE A 1 85 ? -4.183 -2.545 -12.085 1.00 94.44 85 ILE A N 1
ATOM 689 C CA . ILE A 1 85 ? -3.619 -2.944 -13.375 1.00 94.44 85 ILE A CA 1
ATOM 690 C C . ILE A 1 85 ? -4.722 -3.677 -14.126 1.00 94.44 85 ILE A C 1
ATOM 692 O O . ILE A 1 85 ? -5.204 -4.710 -13.666 1.00 94.44 85 ILE A O 1
ATOM 696 N N . GLU A 1 86 ? -5.126 -3.131 -15.263 1.00 93.94 86 GLU A N 1
ATOM 697 C CA . GLU A 1 86 ? -6.157 -3.723 -16.109 1.00 93.94 86 GLU A CA 1
ATOM 698 C C . GLU A 1 86 ? -5.683 -5.046 -16.725 1.00 93.94 86 GLU A C 1
ATOM 700 O O . GLU A 1 86 ? -4.512 -5.188 -17.085 1.00 93.94 86 GLU A O 1
ATOM 705 N N . LYS A 1 87 ? -6.595 -6.019 -16.803 1.00 90.50 87 LYS A N 1
ATOM 706 C CA . LYS A 1 87 ? -6.399 -7.270 -17.547 1.00 90.50 87 LYS A CA 1
ATOM 707 C C . LYS A 1 87 ? -6.917 -7.109 -18.972 1.00 90.50 87 LYS A C 1
ATOM 709 O O . LYS A 1 87 ? -7.697 -6.203 -19.238 1.00 90.50 87 LYS A O 1
ATOM 714 N N . ASP A 1 88 ? -6.481 -7.990 -19.866 1.00 87.50 88 ASP A N 1
ATOM 715 C CA . ASP A 1 88 ? -6.971 -8.055 -21.252 1.00 87.50 88 ASP A CA 1
ATOM 716 C C . ASP A 1 88 ? -6.785 -6.737 -22.031 1.00 87.50 88 ASP A C 1
ATOM 718 O O . ASP A 1 88 ? -7.512 -6.413 -22.964 1.00 87.50 88 ASP A O 1
ATOM 722 N N . CYS A 1 89 ? -5.769 -5.970 -21.634 1.00 89.25 89 CYS A N 1
ATOM 723 C CA . CYS A 1 89 ? -5.308 -4.765 -22.301 1.00 89.25 89 CYS A CA 1
ATOM 724 C C . CYS A 1 89 ? -3.906 -5.034 -22.856 1.00 89.25 89 CYS A C 1
ATOM 726 O O . CYS A 1 89 ? -3.073 -5.616 -22.162 1.00 89.25 89 CYS A O 1
ATOM 728 N N . ASP A 1 90 ? -3.621 -4.577 -24.076 1.00 91.12 90 ASP A N 1
ATOM 729 C CA . ASP A 1 90 ? -2.287 -4.715 -24.683 1.00 91.12 90 ASP A CA 1
ATOM 730 C C . ASP A 1 90 ? -1.221 -3.900 -23.937 1.00 91.12 90 ASP A C 1
ATOM 732 O O . ASP A 1 90 ? -0.063 -4.299 -23.821 1.00 91.12 90 ASP A O 1
ATOM 736 N N . TRP A 1 91 ? -1.619 -2.736 -23.422 1.00 94.62 91 TRP A N 1
ATOM 737 C CA . TRP A 1 91 ? -0.712 -1.752 -22.841 1.00 94.62 91 TRP A CA 1
ATOM 738 C C . TRP A 1 91 ? -1.221 -1.280 -21.476 1.00 94.62 91 TRP A C 1
ATOM 740 O O . TRP A 1 91 ? -1.486 -0.093 -21.301 1.00 94.62 91 TRP A O 1
ATOM 750 N N . PRO A 1 92 ? -1.390 -2.155 -20.473 1.00 94.81 92 PRO A N 1
ATOM 751 C CA . PRO A 1 92 ? -1.962 -1.745 -19.201 1.00 94.81 92 PRO A CA 1
ATOM 752 C C . PRO A 1 92 ? -1.048 -0.739 -18.493 1.00 94.81 92 PRO A C 1
ATOM 754 O O . PRO A 1 92 ? 0.185 -0.812 -18.544 1.00 94.81 92 PRO A O 1
ATOM 757 N N . GLN A 1 93 ? -1.668 0.229 -17.822 1.00 94.12 93 GLN A N 1
ATOM 758 C CA . GLN A 1 93 ? -0.982 1.199 -16.969 1.00 94.12 93 GLN A CA 1
ATOM 759 C C . GLN A 1 93 ? -1.201 0.870 -15.492 1.00 94.12 93 GLN A C 1
ATOM 761 O O . GLN A 1 93 ? -2.235 0.327 -15.106 1.00 94.12 93 GLN A O 1
ATOM 766 N N . LEU A 1 94 ? -0.254 1.284 -14.653 1.00 94.44 94 LEU A N 1
ATOM 767 C CA . LEU A 1 94 ? -0.474 1.364 -13.213 1.00 94.44 94 LEU A CA 1
ATOM 768 C C . LEU A 1 94 ? -1.308 2.603 -12.911 1.00 94.44 94 LEU A C 1
ATOM 770 O O . LEU A 1 94 ? -0.841 3.728 -13.089 1.00 94.44 94 LEU A O 1
ATOM 774 N N . SER A 1 95 ? -2.525 2.392 -12.429 1.00 92.69 95 SER A N 1
ATOM 775 C CA . SER A 1 95 ? -3.440 3.472 -12.074 1.00 92.69 95 SER A CA 1
ATOM 776 C C . SER A 1 95 ? -3.884 3.357 -10.623 1.00 92.69 95 SER A C 1
ATOM 778 O O . SER A 1 95 ? -3.768 2.312 -9.987 1.00 92.69 95 SER A O 1
ATOM 780 N N . LYS A 1 96 ? -4.374 4.459 -10.066 1.00 93.06 96 LYS A N 1
ATOM 781 C CA . LYS A 1 96 ? -4.997 4.458 -8.745 1.00 93.06 96 LYS A CA 1
ATOM 782 C C . LYS A 1 96 ? -6.490 4.198 -8.907 1.00 93.06 96 LYS A C 1
ATOM 784 O O . LYS A 1 96 ? -7.150 4.910 -9.658 1.00 93.06 96 LYS A O 1
ATOM 789 N N . HIS A 1 97 ? -7.029 3.266 -8.131 1.00 91.12 97 HIS A N 1
ATOM 790 C CA . HIS A 1 97 ? -8.456 2.959 -8.071 1.00 91.12 97 HIS A CA 1
ATOM 791 C C . HIS A 1 97 ? -9.058 3.300 -6.707 1.00 91.12 97 HIS A C 1
ATOM 793 O O . HIS A 1 97 ? -8.404 3.171 -5.671 1.00 91.12 97 HIS A O 1
ATOM 799 N N . ARG A 1 98 ? -10.323 3.720 -6.711 1.00 88.19 98 ARG A N 1
ATOM 800 C CA . ARG A 1 98 ? -11.159 3.933 -5.525 1.00 88.19 98 ARG A CA 1
ATOM 801 C C . ARG A 1 98 ? -12.573 3.436 -5.811 1.00 88.19 98 ARG A C 1
ATOM 803 O O . ARG A 1 98 ? -13.028 3.488 -6.947 1.00 88.19 98 ARG A O 1
ATOM 810 N N . GLY A 1 99 ? -13.273 3.012 -4.768 1.00 85.12 99 GLY A N 1
ATOM 811 C CA . GLY A 1 99 ? -14.647 2.528 -4.841 1.00 85.12 99 GLY A CA 1
ATOM 812 C C . GLY A 1 99 ? -14.745 1.040 -5.169 1.00 85.12 99 GLY A C 1
ATOM 813 O O . GLY A 1 99 ? -13.813 0.267 -4.928 1.00 85.12 99 GLY A O 1
ATOM 814 N N . LYS A 1 100 ? -15.905 0.638 -5.696 1.00 84.69 100 LYS A N 1
ATOM 815 C CA . LYS A 1 100 ? -16.219 -0.763 -6.008 1.00 84.69 100 LYS A CA 1
ATOM 816 C C . LYS A 1 100 ? -15.262 -1.322 -7.072 1.00 84.69 100 LYS A C 1
ATOM 818 O O . LYS A 1 100 ? -14.853 -0.611 -7.992 1.00 84.69 100 LYS A O 1
ATOM 823 N N . LYS A 1 101 ? -14.864 -2.587 -6.925 1.00 85.88 101 LYS A N 1
ATOM 824 C CA . LYS A 1 101 ? -13.912 -3.283 -7.809 1.00 85.88 101 LYS A CA 1
ATOM 825 C C . LYS A 1 101 ? -14.646 -3.895 -9.009 1.00 85.88 101 LYS A C 1
ATOM 827 O O . LYS A 1 101 ? -14.779 -5.107 -9.098 1.00 85.88 101 LYS A O 1
ATOM 832 N N . ASN A 1 102 ? -15.169 -3.042 -9.889 1.00 87.06 102 ASN A N 1
ATOM 833 C CA . ASN A 1 102 ? -16.019 -3.476 -11.007 1.00 87.06 102 ASN A CA 1
ATOM 834 C C . ASN A 1 102 ? -15.245 -3.705 -12.313 1.00 87.06 102 ASN A C 1
ATOM 836 O O . ASN A 1 102 ? -15.797 -4.262 -13.254 1.00 87.06 102 ASN A O 1
ATOM 840 N N . LYS A 1 103 ? -13.999 -3.226 -12.405 1.00 88.88 103 LYS A N 1
ATOM 841 C CA . LYS A 1 103 ? -13.182 -3.383 -13.613 1.00 88.88 103 LYS A CA 1
ATOM 842 C C . LYS A 1 103 ? -12.427 -4.705 -13.549 1.00 88.88 103 LYS A C 1
ATOM 844 O O . LYS A 1 103 ? -11.936 -5.084 -12.486 1.00 88.88 103 LYS A O 1
ATOM 849 N N . ASN A 1 104 ? -12.293 -5.381 -14.686 1.00 91.31 104 ASN A N 1
ATOM 850 C CA . ASN A 1 104 ? -11.493 -6.595 -14.757 1.00 91.31 104 ASN A CA 1
ATOM 851 C C . ASN A 1 104 ? -10.001 -6.243 -14.664 1.00 91.31 104 ASN A C 1
ATOM 853 O O . ASN A 1 104 ? -9.455 -5.519 -15.495 1.00 91.31 104 ASN A O 1
ATOM 857 N N . GLY A 1 105 ? -9.334 -6.723 -13.620 1.00 91.00 105 GLY A N 1
ATOM 858 C CA . GLY A 1 105 ? -7.926 -6.434 -13.410 1.00 91.00 105 GLY A CA 1
ATOM 859 C C . GLY A 1 105 ? -7.418 -6.853 -12.042 1.00 91.00 105 GLY A C 1
ATOM 860 O O . GLY A 1 105 ? -8.125 -7.457 -11.234 1.00 91.00 105 GLY A O 1
ATOM 861 N N . TYR A 1 106 ? -6.159 -6.527 -11.787 1.00 89.31 106 TYR A N 1
ATOM 862 C CA . TYR A 1 106 ? -5.512 -6.738 -10.504 1.00 89.31 106 TYR A CA 1
ATOM 863 C C . TYR A 1 106 ? -5.668 -5.505 -9.621 1.00 89.31 106 TYR A C 1
ATOM 865 O O . TYR A 1 106 ? -5.398 -4.384 -10.052 1.00 89.31 106 TYR A O 1
ATOM 873 N N . TYR A 1 107 ? -6.056 -5.725 -8.366 1.00 88.88 107 TYR A N 1
ATOM 874 C CA . TYR A 1 107 ? -6.198 -4.686 -7.351 1.00 88.88 107 TYR A CA 1
ATOM 875 C C . TYR A 1 107 ? -5.236 -4.954 -6.197 1.00 88.88 107 TYR A C 1
ATOM 877 O O . TYR A 1 107 ? -5.406 -5.928 -5.468 1.00 88.88 107 TYR A O 1
ATOM 885 N N . PHE A 1 108 ? -4.276 -4.059 -5.990 1.00 86.19 108 PHE A N 1
ATOM 886 C CA . PHE A 1 108 ? -3.279 -4.158 -4.926 1.00 86.19 108 PHE A CA 1
ATOM 887 C C . PHE A 1 108 ? -3.486 -3.044 -3.906 1.00 86.19 108 PHE A C 1
ATOM 889 O O . PHE A 1 108 ? -3.632 -1.878 -4.271 1.00 86.19 108 PHE A O 1
ATOM 896 N N . GLY A 1 109 ? -3.540 -3.389 -2.626 1.00 80.38 109 GLY A N 1
ATOM 897 C CA . GLY A 1 109 ? -3.875 -2.453 -1.556 1.00 80.38 109 GLY A CA 1
ATOM 898 C C . GLY A 1 109 ? -4.743 -3.103 -0.478 1.00 80.38 109 GLY A C 1
ATOM 899 O O . GLY A 1 109 ? -4.889 -4.327 -0.469 1.00 80.38 109 GLY A O 1
ATOM 900 N N . PRO A 1 110 ? -5.332 -2.295 0.418 1.00 83.12 110 PRO A N 1
ATOM 901 C CA . PRO A 1 110 ? -5.550 -0.857 0.340 1.00 83.12 110 PRO A CA 1
ATOM 902 C C . PRO A 1 110 ? -4.334 -0.087 0.851 1.00 83.12 110 PRO A C 1
ATOM 904 O O . PRO A 1 110 ? -3.600 -0.549 1.717 1.00 83.12 110 PRO A O 1
ATOM 907 N N . PHE A 1 111 ? -4.138 1.125 0.352 1.00 82.19 111 PHE A N 1
ATOM 908 C CA . PHE A 1 111 ? -3.109 2.018 0.868 1.00 82.19 111 PHE A CA 1
ATOM 909 C C . PHE A 1 111 ? -3.706 2.948 1.921 1.00 82.19 111 PHE A C 1
ATOM 911 O O . PHE A 1 111 ? -4.750 3.563 1.700 1.00 82.19 111 PHE A O 1
ATOM 918 N N . ALA A 1 112 ? -2.999 3.098 3.041 1.00 78.44 112 ALA A N 1
ATOM 919 C CA . ALA A 1 112 ? -3.380 3.968 4.154 1.00 78.44 112 ALA A CA 1
ATOM 920 C C . ALA A 1 112 ? -3.594 5.435 3.726 1.00 78.44 112 ALA A C 1
ATOM 922 O O . ALA A 1 112 ? -4.410 6.148 4.305 1.00 78.44 112 ALA A O 1
ATOM 923 N N . SER A 1 113 ? -2.898 5.888 2.676 1.00 81.06 113 SER A N 1
ATOM 924 C CA . SER A 1 113 ? -3.064 7.228 2.115 1.00 81.06 113 SER A CA 1
ATOM 925 C C . SER A 1 113 ? -2.943 7.253 0.588 1.00 81.06 113 SER A C 1
ATOM 927 O O . SER A 1 113 ? -2.365 6.368 -0.047 1.00 81.06 113 SER A O 1
ATOM 929 N N . VAL A 1 114 ? -3.456 8.327 -0.015 1.00 84.69 114 VAL A N 1
ATOM 930 C CA . VAL A 1 114 ? -3.299 8.611 -1.456 1.00 84.69 114 VAL A CA 1
ATOM 931 C C . VAL A 1 114 ? -1.848 8.865 -1.818 1.00 84.69 114 VAL A C 1
ATOM 933 O O . VAL A 1 114 ? -1.413 8.445 -2.886 1.00 84.69 114 VAL A O 1
ATOM 936 N N . GLY A 1 115 ? -1.120 9.555 -0.937 1.00 86.06 115 GLY A N 1
ATOM 937 C CA . GLY A 1 115 ? 0.294 9.852 -1.127 1.00 86.06 115 GLY A CA 1
ATOM 938 C C . GLY A 1 115 ? 1.102 8.567 -1.248 1.00 86.06 115 GLY A C 1
ATOM 939 O O . GLY A 1 115 ? 1.837 8.406 -2.216 1.00 86.06 115 GLY A O 1
ATOM 940 N N . SER A 1 116 ? 0.867 7.613 -0.344 1.00 84.12 116 SER A N 1
ATOM 941 C CA . SER A 1 116 ? 1.493 6.286 -0.354 1.00 84.12 116 SER A CA 1
ATOM 942 C C . SER A 1 116 ? 1.202 5.512 -1.644 1.00 84.12 116 SER A C 1
ATOM 944 O O . SER A 1 116 ? 2.121 4.990 -2.275 1.00 84.12 116 SER A O 1
ATOM 946 N N . ALA A 1 117 ? -0.061 5.495 -2.090 1.00 88.62 117 ALA A N 1
ATOM 947 C CA . ALA A 1 117 ? -0.437 4.849 -3.348 1.00 88.62 117 ALA A CA 1
ATOM 948 C C . ALA A 1 117 ? 0.254 5.505 -4.557 1.00 88.62 117 ALA A C 1
ATOM 950 O O . ALA A 1 117 ? 0.867 4.820 -5.371 1.00 88.62 117 ALA A O 1
ATOM 951 N N . ASN A 1 118 ? 0.199 6.837 -4.661 1.00 91.75 118 ASN A N 1
ATOM 952 C CA . ASN A 1 118 ? 0.810 7.583 -5.764 1.00 91.75 118 ASN A CA 1
ATOM 953 C C . ASN A 1 118 ? 2.339 7.417 -5.792 1.00 91.75 118 ASN A C 1
ATOM 955 O O . ASN A 1 118 ? 2.925 7.271 -6.863 1.00 91.75 118 ASN A O 1
ATOM 959 N N . TRP A 1 119 ? 2.986 7.438 -4.625 1.00 89.81 119 TRP A N 1
ATOM 960 C CA . TRP A 1 119 ? 4.428 7.237 -4.497 1.00 89.81 119 TRP A CA 1
ATOM 961 C C . TRP A 1 119 ? 4.834 5.831 -4.947 1.00 89.81 119 TRP A C 1
ATOM 963 O O . TRP A 1 119 ? 5.735 5.690 -5.774 1.00 89.81 119 TRP A O 1
ATOM 973 N N . THR A 1 120 ? 4.094 4.810 -4.506 1.00 90.00 120 THR A N 1
ATOM 974 C CA . THR A 1 120 ? 4.308 3.420 -4.927 1.00 90.00 120 THR A CA 1
ATOM 975 C C . THR A 1 120 ? 4.127 3.26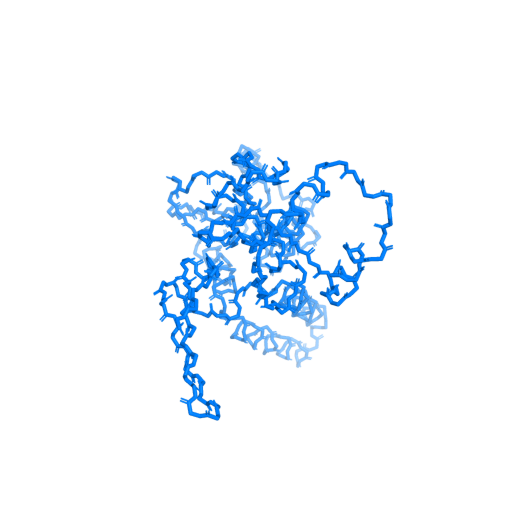3 -6.437 1.00 90.00 120 THR A C 1
ATOM 977 O O . THR A 1 120 ? 5.006 2.718 -7.101 1.00 90.00 120 THR A O 1
ATOM 980 N N . ILE A 1 121 ? 3.048 3.810 -7.014 1.00 92.88 121 ILE A N 1
ATOM 981 C CA . ILE A 1 121 ? 2.817 3.814 -8.471 1.00 92.88 121 ILE A CA 1
ATOM 982 C C . ILE A 1 121 ? 4.010 4.433 -9.205 1.00 92.88 121 ILE A C 1
ATOM 984 O O . ILE A 1 121 ? 4.533 3.830 -10.140 1.00 92.88 121 ILE A O 1
ATOM 988 N N . LYS A 1 122 ? 4.478 5.605 -8.759 1.00 91.94 122 LYS A N 1
ATOM 989 C CA . LYS A 1 122 ? 5.589 6.329 -9.390 1.00 91.94 122 LYS A CA 1
ATOM 990 C C . LYS A 1 122 ? 6.886 5.520 -9.383 1.00 91.94 122 LYS A C 1
ATOM 992 O O . LYS A 1 122 ? 7.622 5.533 -10.371 1.00 91.94 122 LYS A O 1
ATOM 997 N N . ILE A 1 123 ? 7.176 4.821 -8.287 1.00 90.31 123 ILE A N 1
ATOM 998 C CA . ILE A 1 123 ? 8.361 3.963 -8.202 1.00 90.31 123 ILE A CA 1
ATOM 999 C C . ILE A 1 123 ? 8.213 2.746 -9.107 1.00 90.31 123 ILE A C 1
ATOM 1001 O O . ILE A 1 123 ? 9.126 2.459 -9.875 1.00 90.31 123 ILE A O 1
ATOM 1005 N N . LEU A 1 124 ? 7.076 2.055 -9.063 1.00 92.06 124 LEU A N 1
ATOM 1006 C CA . LEU A 1 124 ? 6.849 0.863 -9.880 1.00 92.06 124 LEU A CA 1
ATOM 1007 C C . LEU A 1 124 ? 6.904 1.182 -11.376 1.00 92.06 124 LEU A C 1
ATOM 1009 O O . LEU A 1 124 ? 7.551 0.458 -12.127 1.00 92.06 124 LEU A O 1
ATOM 1013 N N . GLN A 1 125 ? 6.312 2.302 -11.799 1.00 93.12 125 GLN A N 1
ATOM 1014 C CA . GLN A 1 125 ? 6.418 2.791 -13.175 1.00 93.12 125 GLN A CA 1
ATOM 1015 C C . GLN A 1 125 ? 7.882 2.993 -13.586 1.00 93.12 125 GLN A C 1
ATOM 1017 O O . GLN A 1 125 ? 8.280 2.535 -14.652 1.00 93.12 125 GLN A O 1
ATOM 1022 N N . LYS A 1 126 ? 8.707 3.598 -12.716 1.00 90.38 126 LYS A N 1
ATOM 1023 C CA . LYS A 1 126 ? 10.148 3.769 -12.961 1.00 90.38 126 LYS A CA 1
ATOM 1024 C C . LYS A 1 126 ? 10.884 2.426 -13.033 1.00 90.38 126 LYS A C 1
ATOM 1026 O O . LYS A 1 126 ? 11.699 2.235 -13.929 1.00 90.38 126 LYS A O 1
ATOM 1031 N N . VAL A 1 127 ? 10.641 1.519 -12.088 1.00 91.00 127 VAL A N 1
ATOM 1032 C CA . VAL A 1 127 ? 11.395 0.260 -11.968 1.00 91.00 127 VAL A CA 1
ATOM 1033 C C . VAL A 1 127 ? 11.081 -0.702 -13.109 1.00 91.00 127 VAL A C 1
ATOM 1035 O O . VAL A 1 127 ? 11.998 -1.282 -13.691 1.00 91.00 127 VAL A O 1
ATOM 1038 N N . PHE A 1 128 ? 9.802 -0.845 -13.444 1.00 92.38 128 PHE A N 1
ATOM 1039 C CA . PHE A 1 128 ? 9.329 -1.761 -14.479 1.00 92.38 128 PHE A CA 1
ATOM 1040 C C . PHE A 1 128 ? 9.176 -1.082 -15.847 1.00 92.38 128 PHE A C 1
ATOM 1042 O O . PHE A 1 128 ? 8.706 -1.711 -16.785 1.00 92.38 128 PHE A O 1
ATOM 1049 N N . LEU A 1 129 ? 9.587 0.188 -15.985 1.00 93.06 129 LEU A N 1
ATOM 1050 C CA . LEU A 1 129 ? 9.492 0.976 -17.223 1.00 93.06 129 LEU A CA 1
ATOM 1051 C C . LEU A 1 129 ? 8.079 0.988 -17.834 1.00 93.06 129 LEU A C 1
ATOM 1053 O O . LEU A 1 129 ? 7.919 1.005 -19.060 1.00 93.06 129 LEU A O 1
ATOM 1057 N N . LEU A 1 130 ? 7.056 0.975 -16.982 1.00 95.50 130 LEU A N 1
ATOM 1058 C CA . LEU A 1 130 ? 5.659 0.938 -17.403 1.00 95.50 130 LEU A CA 1
ATOM 1059 C C . LEU A 1 130 ? 5.191 2.317 -17.857 1.00 95.50 130 LEU A C 1
ATOM 1061 O O . LEU A 1 130 ? 5.687 3.355 -17.406 1.00 95.50 130 LEU A O 1
ATOM 1065 N N . ARG A 1 131 ? 4.207 2.338 -18.757 1.00 95.12 131 ARG A N 1
ATOM 1066 C CA . ARG A 1 131 ? 3.680 3.598 -19.274 1.00 95.12 131 ARG A CA 1
ATOM 1067 C C . ARG A 1 131 ? 2.955 4.384 -18.174 1.00 95.12 131 ARG A C 1
ATOM 1069 O O . ARG A 1 131 ? 2.304 3.820 -17.296 1.00 95.12 131 ARG A O 1
ATOM 1076 N N . VAL A 1 132 ? 3.054 5.707 -18.278 1.00 93.69 132 VAL A N 1
ATOM 1077 C CA . VAL A 1 132 ? 2.412 6.680 -17.370 1.00 93.69 132 VAL A CA 1
ATOM 1078 C C . VAL A 1 132 ? 1.330 7.495 -18.086 1.00 93.69 132 VAL A C 1
ATOM 1080 O O . VAL A 1 132 ? 0.477 8.104 -17.449 1.00 93.69 132 VAL A O 1
ATOM 1083 N N . CYS A 1 133 ? 1.385 7.550 -19.419 1.00 93.31 133 CYS A N 1
ATOM 1084 C CA . CYS A 1 133 ? 0.415 8.291 -20.215 1.00 93.31 133 CYS A CA 1
ATOM 1085 C C . CYS A 1 133 ? -0.960 7.616 -20.167 1.00 93.31 133 CYS A C 1
ATOM 1087 O O . CYS A 1 133 ? -1.056 6.390 -20.141 1.00 93.31 133 CYS A O 1
ATOM 1089 N N . ASN A 1 134 ? -2.009 8.441 -20.183 1.00 92.00 134 ASN A N 1
ATOM 1090 C CA . ASN A 1 134 ? -3.376 7.970 -20.368 1.00 92.00 134 ASN A CA 1
ATOM 1091 C C . ASN A 1 134 ? -3.589 7.466 -21.809 1.00 92.00 134 ASN A C 1
ATOM 1093 O O . ASN A 1 134 ? -2.761 7.711 -22.687 1.00 92.00 134 ASN A O 1
ATOM 1097 N N . ASP A 1 135 ? -4.712 6.796 -22.059 1.00 91.56 135 ASP A N 1
ATOM 1098 C CA . ASP A 1 135 ? -4.989 6.176 -23.361 1.00 91.56 135 ASP A CA 1
ATOM 1099 C C . ASP A 1 135 ? -5.080 7.170 -24.521 1.00 91.56 135 ASP A C 1
ATOM 1101 O O . ASP A 1 135 ? -4.639 6.858 -25.622 1.00 91.56 135 ASP A O 1
ATOM 1105 N N . SER A 1 136 ? -5.600 8.376 -24.281 1.00 93.06 136 SER A N 1
ATOM 1106 C CA . SER A 1 136 ? -5.693 9.416 -25.315 1.00 93.06 136 SER A CA 1
ATOM 1107 C C . SER A 1 136 ? -4.302 9.880 -25.762 1.00 93.06 136 SER A C 1
ATOM 1109 O O . SER A 1 136 ? -3.970 9.844 -26.945 1.00 93.06 136 SER A O 1
ATOM 1111 N N . VAL A 1 137 ? -3.433 10.209 -24.802 1.00 93.12 137 VAL A N 1
ATOM 1112 C CA . VAL A 1 137 ? -2.037 10.589 -25.064 1.00 93.12 137 VAL A CA 1
ATOM 1113 C C . VAL A 1 137 ? -1.232 9.413 -25.613 1.00 93.12 137 VAL A C 1
ATOM 1115 O O . VAL A 1 137 ? -0.281 9.630 -26.351 1.00 93.12 137 VAL A O 1
ATOM 1118 N N . PHE A 1 138 ? -1.563 8.174 -25.250 1.00 93.56 138 PHE A N 1
ATOM 1119 C CA . PHE A 1 138 ? -0.895 6.992 -25.787 1.00 93.56 138 PHE A CA 1
ATOM 1120 C C . PHE A 1 138 ? -1.178 6.804 -27.281 1.00 93.56 138 PHE A C 1
ATOM 1122 O O . PHE A 1 138 ? -0.248 6.518 -28.025 1.00 93.56 138 PHE A O 1
ATOM 1129 N N . LYS A 1 139 ? -2.441 6.965 -27.703 1.00 92.50 139 LYS A N 1
ATOM 1130 C CA . LYS A 1 139 ? -2.876 6.749 -29.092 1.00 92.50 139 LYS A CA 1
ATOM 1131 C C . LYS A 1 139 ? -2.386 7.834 -30.052 1.00 92.50 139 LYS A C 1
ATOM 1133 O O . LYS A 1 139 ? -2.070 7.525 -31.190 1.00 92.50 139 LYS A O 1
ATOM 1138 N N . ASN A 1 140 ? -2.313 9.080 -29.592 1.00 93.31 140 ASN A N 1
ATOM 1139 C CA . ASN A 1 140 ? -2.061 10.246 -30.448 1.00 93.31 140 ASN A CA 1
ATOM 1140 C C . ASN A 1 140 ? -0.590 10.684 -30.462 1.00 93.31 140 ASN A C 1
ATOM 1142 O O . ASN A 1 140 ? -0.304 11.880 -30.494 1.00 93.31 140 ASN A O 1
ATOM 1146 N N . ARG A 1 141 ? 0.354 9.756 -30.292 1.00 91.12 141 ARG A N 1
ATOM 1147 C CA . ARG A 1 141 ? 1.740 10.120 -30.001 1.00 91.12 141 ARG A CA 1
ATOM 1148 C C . ARG A 1 141 ? 2.721 9.516 -30.981 1.00 91.12 141 ARG A C 1
ATOM 1150 O O . ARG A 1 141 ? 2.972 8.322 -30.950 1.00 91.12 141 ARG A O 1
ATOM 1157 N N . ASP A 1 142 ? 3.382 10.406 -31.710 1.00 91.75 142 ASP A N 1
ATOM 1158 C CA . ASP A 1 142 ? 4.309 10.029 -32.782 1.00 91.75 142 ASP A CA 1
ATOM 1159 C C . ASP A 1 142 ? 5.773 9.969 -32.325 1.00 91.75 142 ASP A C 1
ATOM 1161 O O . ASP A 1 142 ? 6.605 9.323 -32.954 1.00 91.75 142 ASP A O 1
ATOM 1165 N N . ARG A 1 143 ? 6.111 10.626 -31.204 1.00 93.88 143 ARG A N 1
ATOM 1166 C CA . ARG A 1 143 ? 7.483 10.679 -30.666 1.00 93.88 143 ARG A CA 1
ATOM 1167 C C . ARG A 1 143 ? 7.585 10.272 -29.190 1.00 93.88 143 ARG A C 1
ATOM 1169 O O . ARG A 1 143 ? 6.662 10.519 -28.396 1.00 93.88 143 ARG A O 1
ATOM 1176 N N . PRO A 1 144 ? 8.711 9.663 -28.764 1.00 93.06 144 PRO A N 1
ATOM 1177 C CA . PRO A 1 144 ? 8.934 9.354 -27.358 1.00 93.06 144 PRO A CA 1
ATOM 1178 C C . PRO A 1 144 ? 8.996 10.646 -26.528 1.00 93.06 144 PRO A C 1
ATOM 1180 O O . PRO A 1 144 ? 9.588 11.640 -26.935 1.00 93.06 144 PRO A O 1
ATOM 1183 N N . CYS A 1 145 ? 8.376 10.645 -25.344 1.00 94.50 145 CYS A N 1
ATOM 1184 C CA . CYS A 1 145 ? 8.419 11.793 -24.441 1.00 94.50 145 CYS A CA 1
ATOM 1185 C C . CYS A 1 145 ? 9.651 11.758 -23.542 1.00 94.50 145 CYS A C 1
ATOM 1187 O O . CYS A 1 145 ? 10.360 10.754 -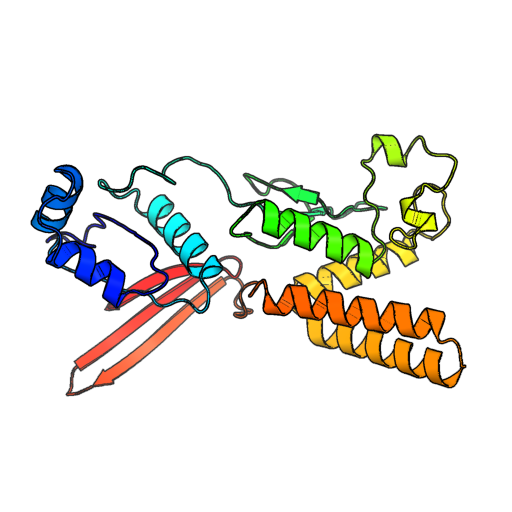23.445 1.00 94.50 145 CYS A O 1
ATOM 1189 N N . ILE A 1 146 ? 9.797 12.833 -22.771 1.00 94.94 146 ILE A N 1
ATOM 1190 C CA . ILE A 1 146 ? 10.829 12.987 -21.752 1.00 94.94 146 ILE A CA 1
ATOM 1191 C C . ILE A 1 146 ? 10.953 11.774 -20.823 1.00 94.94 146 ILE A C 1
ATOM 1193 O O . ILE A 1 146 ? 12.064 11.358 -20.530 1.00 94.94 146 ILE A O 1
ATOM 1197 N N . LEU A 1 147 ? 9.846 11.129 -20.419 1.00 93.88 147 LEU A N 1
ATOM 1198 C CA . LEU A 1 147 ? 9.897 9.961 -19.526 1.00 93.88 147 LEU A CA 1
ATOM 1199 C C . LEU A 1 147 ? 10.671 8.786 -20.128 1.00 93.88 147 LEU A C 1
ATOM 1201 O O . LEU A 1 147 ? 11.280 8.026 -19.383 1.00 93.88 147 LEU A O 1
ATOM 1205 N N . HIS A 1 148 ? 10.653 8.623 -21.450 1.00 93.56 148 HIS A N 1
ATOM 1206 C CA . HIS A 1 148 ? 11.491 7.628 -22.110 1.00 93.56 148 HIS A CA 1
ATOM 1207 C C . HIS A 1 148 ? 12.962 8.053 -22.120 1.00 93.56 148 HIS A C 1
ATOM 1209 O O . HIS A 1 148 ? 13.827 7.257 -21.760 1.00 93.56 148 HIS A O 1
ATOM 1215 N N . GLN A 1 149 ? 13.233 9.319 -22.452 1.00 91.12 149 GLN A N 1
ATOM 1216 C CA . GLN A 1 149 ? 14.588 9.881 -22.495 1.00 91.12 149 GLN A CA 1
ATOM 1217 C C . GLN A 1 149 ? 15.297 9.746 -21.139 1.00 91.12 149 GLN A C 1
ATOM 1219 O O . GLN A 1 149 ? 16.433 9.290 -21.082 1.00 91.12 149 GLN A O 1
ATOM 1224 N N . ILE A 1 150 ? 14.585 10.003 -20.036 1.00 89.44 150 ILE A N 1
ATOM 1225 C CA . ILE A 1 150 ? 15.098 9.820 -18.666 1.00 89.44 150 ILE A CA 1
ATOM 1226 C C . ILE A 1 150 ? 14.946 8.382 -18.131 1.00 89.44 150 ILE A C 1
ATOM 1228 O O . ILE A 1 150 ? 14.951 8.167 -16.917 1.00 89.44 150 ILE A O 1
ATOM 1232 N N . LYS A 1 151 ? 14.753 7.394 -19.018 1.00 87.62 151 LYS A N 1
ATOM 1233 C CA . LYS A 1 151 ? 14.694 5.951 -18.714 1.00 87.62 151 LYS A CA 1
ATOM 1234 C C . LYS A 1 151 ? 13.658 5.566 -17.644 1.00 87.62 151 LYS A C 1
ATOM 1236 O O . LYS A 1 151 ? 13.912 4.727 -16.784 1.00 87.62 151 LYS A O 1
ATOM 1241 N N . ARG A 1 152 ? 12.468 6.175 -17.689 1.00 89.75 152 ARG A N 1
ATOM 1242 C CA . ARG A 1 152 ? 11.313 5.856 -16.821 1.00 89.75 152 ARG A CA 1
ATOM 1243 C C . ARG A 1 152 ? 10.154 5.169 -17.537 1.00 89.75 152 ARG A C 1
ATOM 1245 O O . ARG A 1 152 ? 9.206 4.765 -16.880 1.00 89.75 152 ARG A O 1
ATOM 1252 N N . CYS A 1 153 ? 10.200 5.068 -18.860 1.00 93.88 153 CYS A N 1
ATOM 1253 C CA . CYS A 1 153 ? 9.163 4.445 -19.675 1.00 93.88 153 CYS A CA 1
ATOM 1254 C C . CYS A 1 153 ? 9.812 3.720 -20.857 1.00 93.88 153 CYS A C 1
ATOM 1256 O O . CYS A 1 153 ? 10.714 4.261 -21.497 1.00 93.88 153 CYS A O 1
ATOM 1258 N N . SER A 1 154 ? 9.317 2.529 -21.181 1.00 94.00 154 SER A N 1
ATOM 1259 C CA . SER A 1 154 ? 9.740 1.729 -22.343 1.00 94.00 154 SER A CA 1
ATOM 1260 C C . SER A 1 154 ? 9.254 2.281 -23.693 1.00 94.00 154 SER A C 1
ATOM 1262 O O . SER A 1 154 ? 9.587 1.730 -24.730 1.00 94.00 154 SER A O 1
ATOM 1264 N N . ALA A 1 155 ? 8.500 3.387 -23.685 1.00 95.19 155 ALA A N 1
ATOM 1265 C CA . ALA A 1 155 ? 7.902 4.016 -24.867 1.00 95.19 155 ALA A CA 1
ATOM 1266 C C . ALA A 1 155 ? 7.047 3.081 -25.757 1.00 95.19 155 ALA A C 1
ATOM 1268 O O . ALA A 1 155 ? 7.149 3.151 -26.982 1.00 95.19 155 ALA A O 1
ATOM 1269 N N . PRO A 1 156 ? 6.121 2.287 -25.180 1.00 94.94 156 PRO A N 1
ATOM 1270 C CA . PRO A 1 156 ? 5.218 1.447 -25.971 1.00 94.94 156 PRO A CA 1
ATOM 1271 C C . PRO A 1 156 ? 4.313 2.254 -26.918 1.00 94.94 156 PRO A C 1
ATOM 1273 O O . PRO A 1 156 ? 3.869 1.735 -27.930 1.00 94.94 156 PRO A O 1
ATOM 1276 N N . CYS A 1 157 ? 4.076 3.540 -26.625 1.00 93.94 157 CYS A N 1
ATOM 1277 C CA . CYS A 1 157 ? 3.274 4.448 -27.456 1.00 93.94 157 CYS A CA 1
ATOM 1278 C C . CYS A 1 157 ? 3.814 4.662 -28.875 1.00 93.94 157 CYS A C 1
ATOM 1280 O O . CYS A 1 157 ? 3.060 5.075 -29.738 1.00 93.94 157 CYS A O 1
ATOM 1282 N N . VAL A 1 158 ? 5.107 4.424 -29.099 1.00 94.75 158 VAL A N 1
ATOM 1283 C CA . VAL A 1 158 ? 5.768 4.602 -30.403 1.00 94.75 158 VAL A CA 1
ATOM 1284 C C . VAL A 1 158 ? 6.386 3.292 -30.897 1.00 94.75 158 VAL A C 1
ATOM 1286 O O . VAL A 1 158 ? 7.332 3.304 -31.675 1.00 94.75 158 VAL A O 1
ATOM 1289 N N . ASN A 1 159 ? 5.882 2.150 -30.414 1.00 92.62 159 ASN A N 1
ATOM 1290 C CA . ASN A 1 159 ? 6.297 0.805 -30.832 1.00 92.62 159 ASN A CA 1
ATOM 1291 C C . ASN A 1 159 ? 7.795 0.487 -30.650 1.00 92.62 159 ASN A C 1
ATOM 1293 O O . ASN A 1 159 ? 8.324 -0.396 -31.315 1.00 92.62 159 ASN A O 1
ATOM 1297 N N . TYR A 1 160 ? 8.484 1.145 -29.709 1.00 94.25 160 TYR A N 1
ATOM 1298 C CA . TYR A 1 160 ? 9.888 0.833 -29.377 1.00 94.25 160 TYR A CA 1
ATOM 1299 C C . TYR A 1 160 ? 10.067 -0.534 -28.701 1.00 94.25 160 TYR A C 1
ATOM 1301 O O . TYR A 1 160 ? 11.188 -0.970 -28.456 1.00 94.25 160 TYR A O 1
ATOM 1309 N N . LEU A 1 161 ? 8.960 -1.177 -28.338 1.00 94.19 161 LEU A N 1
ATOM 1310 C CA . LEU A 1 161 ? 8.922 -2.441 -27.629 1.00 94.19 161 LEU A CA 1
ATOM 1311 C C . LEU A 1 161 ? 7.642 -3.183 -28.032 1.00 94.19 161 LEU A C 1
ATOM 1313 O O . LEU A 1 161 ? 6.595 -2.558 -28.211 1.00 94.19 161 LEU A O 1
ATOM 1317 N N . SER A 1 162 ? 7.717 -4.504 -28.181 1.00 95.44 162 SER A N 1
ATOM 1318 C CA . SER A 1 162 ? 6.579 -5.334 -28.590 1.00 95.44 162 SER A CA 1
ATOM 1319 C C . SER A 1 162 ? 5.565 -5.541 -27.457 1.00 95.44 162 SER A C 1
ATOM 1321 O O . SER A 1 162 ? 5.891 -5.458 -26.270 1.00 95.44 162 SER A O 1
ATOM 1323 N N . LYS A 1 163 ? 4.321 -5.901 -27.804 1.00 95.06 163 LYS A N 1
ATOM 1324 C CA . LYS A 1 163 ? 3.284 -6.254 -26.812 1.00 95.06 163 LYS A CA 1
ATOM 1325 C C . LYS A 1 163 ? 3.749 -7.363 -25.861 1.00 95.06 163 LYS A C 1
ATOM 1327 O O . LYS A 1 163 ? 3.519 -7.294 -24.656 1.00 95.06 163 LYS A O 1
ATOM 1332 N N . ALA A 1 164 ? 4.448 -8.368 -26.395 1.00 95.56 164 ALA A N 1
ATOM 1333 C CA . ALA A 1 164 ? 4.956 -9.496 -25.620 1.00 95.56 164 ALA A CA 1
ATOM 1334 C C . ALA A 1 164 ? 6.014 -9.060 -24.594 1.00 95.56 164 ALA A C 1
ATOM 1336 O O . ALA A 1 164 ? 5.988 -9.496 -23.443 1.00 95.56 164 ALA A O 1
ATOM 1337 N N . GLU A 1 165 ? 6.928 -8.172 -24.980 1.00 94.44 165 GLU A N 1
ATOM 1338 C CA . GLU A 1 165 ? 7.930 -7.625 -24.064 1.00 94.44 165 GLU A CA 1
ATOM 1339 C C . GLU A 1 165 ? 7.292 -6.739 -22.991 1.00 94.44 165 GLU A C 1
ATOM 1341 O O . GLU A 1 165 ? 7.676 -6.817 -21.823 1.00 94.44 165 GLU A O 1
ATOM 1346 N N . TYR A 1 166 ? 6.280 -5.941 -23.344 1.00 95.81 166 TYR A N 1
ATOM 1347 C CA . TYR A 1 166 ? 5.607 -5.077 -22.373 1.00 95.81 166 TYR A CA 1
ATOM 1348 C C . TYR A 1 166 ? 4.800 -5.899 -21.373 1.00 95.81 166 TYR A C 1
ATOM 1350 O O . TYR A 1 166 ? 4.860 -5.649 -20.170 1.00 95.81 166 TYR A O 1
ATOM 1358 N N . SER A 1 167 ? 4.127 -6.949 -21.846 1.00 95.00 167 SER A N 1
ATOM 1359 C CA . SER A 1 167 ? 3.429 -7.913 -20.996 1.00 95.00 167 SER A CA 1
ATOM 1360 C C . SER A 1 167 ? 4.366 -8.576 -19.975 1.00 95.00 167 SER A C 1
ATOM 1362 O O . SER A 1 167 ? 3.981 -8.757 -18.817 1.00 95.00 167 SER A O 1
ATOM 1364 N N . LYS A 1 168 ? 5.634 -8.845 -20.327 1.00 93.81 168 LYS A N 1
ATOM 1365 C CA . LYS A 1 168 ? 6.642 -9.322 -19.359 1.00 93.81 168 LYS A CA 1
ATOM 1366 C C . LYS A 1 168 ? 6.931 -8.284 -18.269 1.00 93.81 168 LYS A C 1
ATOM 1368 O O . LYS A 1 168 ? 6.974 -8.645 -17.096 1.00 93.81 168 LYS A O 1
ATOM 1373 N N . LEU A 1 169 ? 7.071 -7.003 -18.622 1.00 93.81 169 LEU A N 1
ATOM 1374 C CA . LEU A 1 169 ? 7.274 -5.920 -17.644 1.00 93.81 169 LEU A CA 1
ATOM 1375 C C . LEU A 1 169 ? 6.081 -5.773 -16.690 1.00 93.81 169 LEU A C 1
ATOM 1377 O O . LEU A 1 169 ? 6.255 -5.589 -15.484 1.00 93.81 169 LEU A O 1
ATOM 1381 N N . VAL A 1 170 ? 4.864 -5.885 -17.224 1.00 95.12 170 VAL A N 1
ATOM 1382 C CA . VAL A 1 170 ? 3.621 -5.855 -16.441 1.00 95.12 170 VAL A CA 1
ATOM 1383 C C . VAL A 1 170 ? 3.546 -7.069 -15.520 1.00 95.12 170 VAL A C 1
ATOM 1385 O O . VAL A 1 170 ? 3.224 -6.925 -14.342 1.00 95.12 170 VAL A O 1
ATOM 1388 N N . SER A 1 171 ? 3.896 -8.250 -16.026 1.00 92.38 171 SER A N 1
ATOM 1389 C CA . SER A 1 171 ? 3.930 -9.495 -15.256 1.00 92.38 171 SER A CA 1
ATOM 1390 C C . SER A 1 171 ? 4.937 -9.425 -14.107 1.00 92.38 171 SER A C 1
ATOM 1392 O O . SER A 1 171 ? 4.604 -9.814 -12.989 1.00 92.38 171 SER A O 1
ATOM 1394 N N . ASP A 1 172 ? 6.127 -8.861 -14.338 1.00 91.31 172 ASP A N 1
ATOM 1395 C CA . ASP A 1 172 ? 7.126 -8.623 -13.290 1.00 91.31 172 ASP A CA 1
ATOM 1396 C C . ASP A 1 172 ? 6.573 -7.654 -12.215 1.00 91.31 172 ASP A C 1
ATOM 1398 O O . ASP A 1 172 ? 6.714 -7.909 -11.015 1.00 91.31 172 ASP A O 1
ATOM 1402 N N . ALA A 1 173 ? 5.856 -6.592 -12.607 1.00 91.62 173 ALA A N 1
ATOM 1403 C CA . ALA A 1 173 ? 5.214 -5.668 -11.663 1.00 91.62 173 ALA A CA 1
ATOM 1404 C C . ALA A 1 173 ? 4.079 -6.325 -10.851 1.00 91.62 173 ALA A C 1
ATOM 1406 O O . ALA A 1 173 ? 3.992 -6.136 -9.634 1.00 91.62 173 ALA A O 1
ATOM 1407 N N . VAL A 1 174 ? 3.230 -7.127 -11.503 1.00 90.31 174 VAL A N 1
ATOM 1408 C CA . VAL A 1 174 ? 2.163 -7.919 -10.865 1.00 90.31 174 VAL A CA 1
ATOM 1409 C C . VAL A 1 174 ? 2.759 -8.922 -9.881 1.00 90.31 174 VAL A C 1
ATOM 1411 O O . VAL A 1 174 ? 2.284 -9.030 -8.750 1.00 90.31 174 VAL A O 1
ATOM 1414 N N . ALA A 1 175 ? 3.819 -9.631 -10.270 1.00 87.62 175 ALA A N 1
ATOM 1415 C CA . ALA A 1 175 ? 4.502 -10.594 -9.415 1.00 87.62 175 ALA A CA 1
ATOM 1416 C C . ALA A 1 175 ? 5.111 -9.916 -8.177 1.00 87.62 175 ALA A C 1
ATOM 1418 O O . ALA A 1 175 ? 4.965 -10.438 -7.068 1.00 87.62 175 ALA A O 1
ATOM 1419 N N . PHE A 1 176 ? 5.715 -8.732 -8.337 1.00 86.44 176 PHE A N 1
ATOM 1420 C CA . PHE A 1 176 ? 6.234 -7.948 -7.215 1.00 86.44 176 PHE A CA 1
ATOM 1421 C C . PHE A 1 176 ? 5.127 -7.577 -6.226 1.00 86.44 176 PHE A C 1
ATOM 1423 O O . PHE A 1 176 ? 5.237 -7.876 -5.037 1.00 86.44 176 PHE A O 1
ATOM 1430 N N . LEU A 1 177 ? 4.041 -6.980 -6.725 1.00 83.94 177 LEU A N 1
ATOM 1431 C CA . LEU A 1 177 ? 2.899 -6.558 -5.912 1.00 83.94 177 LEU A CA 1
ATOM 1432 C C . LEU A 1 177 ? 2.138 -7.732 -5.276 1.00 83.94 177 LEU A C 1
ATOM 1434 O O . LEU A 1 177 ? 1.489 -7.560 -4.248 1.00 83.94 177 LEU A O 1
ATOM 1438 N N . SER A 1 178 ? 2.242 -8.929 -5.855 1.00 81.25 178 SER A N 1
ATOM 1439 C CA . SER A 1 178 ? 1.655 -10.161 -5.312 1.00 81.25 178 SER A CA 1
ATOM 1440 C C . SER A 1 178 ? 2.503 -10.813 -4.213 1.00 81.25 178 SER A C 1
ATOM 1442 O O . SER A 1 178 ? 2.115 -11.861 -3.700 1.00 81.25 178 SER A O 1
ATOM 1444 N N . GLY A 1 179 ? 3.657 -10.234 -3.862 1.00 75.75 179 GLY A N 1
ATOM 1445 C CA . GLY A 1 179 ? 4.544 -10.737 -2.809 1.00 75.75 179 GLY A CA 1
ATOM 1446 C C . GLY A 1 179 ? 5.691 -11.629 -3.299 1.00 75.75 179 GLY A C 1
ATOM 1447 O O . GLY A 1 179 ? 6.497 -12.077 -2.487 1.00 75.75 179 GLY A O 1
ATOM 1448 N N . LYS A 1 180 ? 5.856 -11.853 -4.613 1.00 73.56 180 LYS A N 1
ATOM 1449 C CA . LYS A 1 180 ? 6.997 -12.616 -5.179 1.00 73.56 180 LYS A CA 1
ATOM 1450 C C . LYS A 1 180 ? 8.266 -11.765 -5.299 1.00 73.56 180 LYS A C 1
ATOM 1452 O O . LYS A 1 180 ? 9.053 -11.890 -6.238 1.00 73.56 180 LYS A O 1
ATOM 1457 N N . SER A 1 181 ? 8.479 -10.876 -4.345 1.00 76.25 181 SER A N 1
ATOM 1458 C CA . SER A 1 181 ? 9.418 -9.774 -4.468 1.00 76.25 181 SER A CA 1
ATOM 1459 C C . SER A 1 181 ? 10.893 -10.199 -4.400 1.00 76.25 181 SER A C 1
ATOM 1461 O O . SER A 1 181 ? 11.716 -9.661 -5.144 1.00 76.25 181 SER A O 1
ATOM 1463 N N . LYS A 1 182 ? 11.210 -11.235 -3.607 1.00 81.00 182 LYS A N 1
ATOM 1464 C CA . LYS A 1 182 ? 12.556 -11.837 -3.523 1.00 81.00 182 LYS A CA 1
ATOM 1465 C C . LYS A 1 182 ? 13.043 -12.366 -4.874 1.00 81.00 182 LYS A C 1
ATOM 1467 O O . LYS A 1 182 ? 14.204 -12.182 -5.224 1.00 81.00 182 LYS A O 1
ATOM 1472 N N . SER A 1 183 ? 12.156 -12.992 -5.653 1.00 84.50 183 SER A N 1
ATOM 1473 C CA . SER A 1 183 ? 12.514 -13.559 -6.963 1.00 84.50 183 SER A CA 1
ATOM 1474 C C . SER A 1 183 ? 12.950 -12.479 -7.959 1.00 84.50 183 SER A C 1
ATOM 1476 O O . SER A 1 183 ? 13.940 -12.639 -8.669 1.00 84.50 183 SER A O 1
ATOM 1478 N N . ILE A 1 184 ? 12.266 -11.334 -7.939 1.00 86.25 184 ILE A N 1
ATOM 1479 C CA . ILE A 1 184 ? 12.528 -10.201 -8.831 1.00 86.25 184 ILE A CA 1
ATOM 1480 C C . ILE A 1 184 ? 13.799 -9.468 -8.415 1.00 86.25 184 ILE A C 1
ATOM 1482 O O . ILE A 1 184 ? 14.613 -9.130 -9.269 1.00 86.25 184 ILE A O 1
ATOM 1486 N N . GLN A 1 185 ? 14.009 -9.266 -7.111 1.00 87.62 185 GLN A N 1
ATOM 1487 C CA . GLN A 1 185 ? 15.262 -8.703 -6.602 1.00 87.62 185 GLN A CA 1
ATOM 1488 C C . GLN A 1 185 ? 16.459 -9.591 -6.961 1.00 87.62 185 GLN A C 1
ATOM 1490 O O . GLN A 1 185 ? 17.464 -9.071 -7.433 1.00 87.62 185 GLN A O 1
ATOM 1495 N N . LYS A 1 186 ? 16.332 -10.921 -6.833 1.00 90.06 186 LYS A N 1
ATOM 1496 C CA . LYS A 1 186 ? 17.384 -11.867 -7.236 1.00 90.06 186 LYS A CA 1
ATOM 1497 C C . LYS A 1 186 ? 17.675 -11.797 -8.738 1.00 90.06 186 LYS A C 1
ATOM 1499 O O . LYS A 1 186 ? 18.836 -11.720 -9.122 1.00 90.06 186 LYS A O 1
ATOM 1504 N N . LYS A 1 187 ? 16.634 -11.752 -9.580 1.00 90.19 187 LYS A N 1
ATOM 1505 C CA . LYS A 1 187 ? 16.769 -11.559 -11.036 1.00 90.19 187 LYS A CA 1
ATOM 1506 C C . LYS A 1 187 ? 17.517 -10.260 -11.357 1.00 90.19 187 LYS A C 1
ATOM 1508 O O . LYS A 1 187 ? 18.430 -10.273 -12.171 1.00 90.19 187 LYS A O 1
ATOM 1513 N N . LEU A 1 188 ? 17.165 -9.153 -10.702 1.00 90.25 188 LEU A N 1
ATOM 1514 C CA . LEU A 1 188 ? 17.840 -7.866 -10.899 1.00 90.25 188 LEU A CA 1
ATOM 1515 C C . LEU A 1 188 ? 19.290 -7.871 -10.397 1.00 90.25 188 LEU A C 1
ATOM 1517 O O . LEU A 1 188 ? 20.122 -7.235 -11.034 1.00 90.25 188 LEU A O 1
ATOM 1521 N N . SER A 1 189 ? 19.594 -8.572 -9.298 1.00 93.81 189 SER A N 1
ATOM 1522 C CA . SER A 1 189 ? 20.971 -8.720 -8.795 1.00 93.81 189 SER A CA 1
ATOM 1523 C C . SER A 1 189 ? 21.841 -9.456 -9.803 1.00 93.81 189 SER A C 1
ATOM 1525 O O . SER A 1 189 ? 22.908 -8.975 -10.157 1.00 93.81 189 SER A O 1
ATOM 1527 N N . LEU A 1 190 ? 21.334 -10.560 -10.357 1.00 95.31 190 LEU A N 1
ATOM 1528 C CA . LEU A 1 190 ? 22.059 -11.330 -11.362 1.00 95.31 190 LEU A CA 1
ATOM 1529 C C . LEU A 1 190 ? 22.331 -10.504 -12.632 1.00 95.31 190 LEU A C 1
ATOM 1531 O O . LEU A 1 190 ? 23.423 -10.548 -13.186 1.00 95.31 190 LEU A O 1
ATOM 1535 N N . GLU A 1 191 ? 21.351 -9.728 -13.101 1.00 93.06 191 GLU A N 1
ATOM 1536 C CA . GLU A 1 191 ? 21.538 -8.851 -14.268 1.00 93.06 191 GLU A CA 1
ATOM 1537 C C . GLU A 1 191 ? 22.488 -7.674 -13.978 1.00 93.06 191 GLU A C 1
ATOM 1539 O O . GLU A 1 191 ? 23.220 -7.233 -14.867 1.00 93.06 191 GLU A O 1
ATOM 1544 N N . MET A 1 192 ? 22.516 -7.189 -12.733 1.00 95.25 192 MET A N 1
ATOM 1545 C CA . MET A 1 192 ? 23.490 -6.201 -12.268 1.00 95.25 192 MET A CA 1
ATOM 1546 C C . MET A 1 192 ? 24.913 -6.770 -12.294 1.00 95.25 192 MET A C 1
ATOM 1548 O O . MET A 1 192 ? 25.797 -6.135 -12.863 1.00 95.25 192 MET A O 1
ATOM 1552 N N . GLU A 1 193 ? 25.118 -7.961 -11.724 1.00 95.56 193 GLU A N 1
ATOM 1553 C CA . GLU A 1 193 ? 26.408 -8.665 -11.674 1.00 95.56 193 GLU A CA 1
ATOM 1554 C C . GLU A 1 193 ? 26.940 -8.935 -13.086 1.00 95.56 193 GLU A C 1
ATOM 1556 O O . GLU A 1 193 ? 28.031 -8.481 -13.419 1.00 95.56 193 GLU A O 1
ATOM 1561 N N . LYS A 1 194 ? 26.117 -9.512 -13.973 1.00 96.94 194 LYS A N 1
ATOM 1562 C CA . LYS A 1 194 ? 26.476 -9.726 -15.388 1.00 96.94 194 LYS A CA 1
ATOM 1563 C C . LYS A 1 194 ? 26.860 -8.441 -16.123 1.00 96.94 194 LYS A C 1
ATOM 1565 O O . LYS A 1 194 ? 27.708 -8.464 -17.010 1.00 96.94 194 LYS A O 1
ATOM 1570 N N . SER A 1 195 ? 26.186 -7.327 -15.828 1.00 95.31 195 SER A N 1
ATOM 1571 C CA . SER A 1 195 ? 26.512 -6.035 -16.450 1.00 95.31 195 SER A CA 1
ATOM 1572 C C . SER A 1 195 ? 27.848 -5.505 -15.923 1.00 95.31 195 SER A C 1
ATOM 1574 O O . SER A 1 195 ? 28.653 -5.001 -16.700 1.00 95.31 195 SER A O 1
ATOM 1576 N N . SER A 1 196 ? 28.116 -5.692 -14.627 1.00 96.00 196 SER A N 1
ATOM 1577 C CA . SER A 1 196 ? 29.389 -5.336 -13.994 1.00 96.00 196 SER A CA 1
ATOM 1578 C C . SER A 1 196 ? 30.560 -6.162 -14.531 1.00 96.00 196 SER A C 1
ATOM 1580 O O . SER A 1 196 ? 31.615 -5.599 -14.799 1.00 96.00 196 SER A O 1
ATO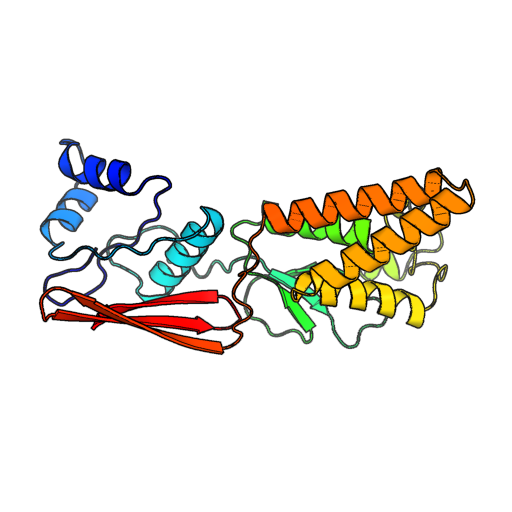M 1582 N N . GLU A 1 197 ? 30.378 -7.470 -14.733 1.00 96.25 197 GLU A N 1
ATOM 1583 C CA . GLU A 1 197 ? 31.385 -8.356 -15.344 1.00 96.25 197 GLU A CA 1
ATOM 1584 C C . GLU A 1 197 ? 31.747 -7.918 -16.769 1.00 96.25 197 GLU A C 1
ATOM 1586 O O . GLU A 1 197 ? 32.898 -8.012 -17.184 1.00 96.25 197 GLU A O 1
ATOM 1591 N N . LYS A 1 198 ? 30.772 -7.374 -17.506 1.00 97.12 198 LYS A N 1
ATOM 1592 C CA . LYS A 1 198 ? 30.966 -6.793 -18.844 1.00 97.12 198 LYS A CA 1
ATOM 1593 C C . LYS A 1 198 ? 31.497 -5.356 -18.825 1.00 97.12 198 LYS A C 1
ATOM 1595 O O . LYS A 1 198 ? 31.568 -4.737 -19.881 1.00 97.12 198 LYS A O 1
ATOM 1600 N N . MET A 1 199 ? 31.829 -4.817 -17.650 1.00 95.62 199 MET A N 1
ATOM 1601 C CA . MET A 1 199 ? 32.246 -3.424 -17.443 1.00 95.62 199 MET A CA 1
ATOM 1602 C C . MET A 1 199 ? 31.203 -2.374 -17.894 1.00 95.62 199 MET A C 1
ATOM 1604 O O . MET A 1 199 ? 31.532 -1.205 -18.080 1.00 95.62 199 MET A O 1
ATOM 1608 N N . ASP A 1 200 ? 29.926 -2.759 -18.019 1.00 95.19 200 ASP A N 1
ATOM 1609 C CA . ASP A 1 200 ? 28.800 -1.859 -18.308 1.00 95.19 200 ASP A CA 1
ATOM 1610 C C . ASP A 1 200 ? 28.228 -1.304 -16.991 1.00 95.19 200 ASP A C 1
ATOM 1612 O O . ASP A 1 200 ? 27.181 -1.723 -16.472 1.00 95.19 200 ASP A O 1
ATOM 1616 N N . TYR A 1 201 ? 28.976 -0.371 -16.401 1.00 92.06 201 TYR A N 1
ATOM 1617 C CA . TYR A 1 201 ? 28.661 0.197 -15.090 1.00 92.06 201 TYR A CA 1
ATOM 1618 C C . TYR A 1 201 ? 27.391 1.055 -15.092 1.00 92.06 201 TYR A C 1
ATOM 1620 O O . TYR A 1 201 ? 26.703 1.124 -14.070 1.00 92.06 201 TYR A O 1
ATOM 1628 N N . GLU A 1 202 ? 27.034 1.670 -16.223 1.00 89.75 202 GLU A N 1
ATOM 1629 C CA . GLU A 1 202 ? 25.791 2.436 -16.348 1.00 89.75 202 GLU A CA 1
ATOM 1630 C C . GLU A 1 202 ? 24.575 1.519 -16.210 1.00 89.75 202 GLU A C 1
ATOM 1632 O O . GLU A 1 202 ? 23.657 1.785 -15.424 1.00 89.75 202 GLU A O 1
ATOM 1637 N N . LYS A 1 203 ? 24.586 0.385 -16.917 1.00 88.88 203 LYS A N 1
ATOM 1638 C CA . LYS A 1 203 ? 23.510 -0.599 -16.832 1.00 88.88 203 LYS A CA 1
ATOM 1639 C C . LYS A 1 203 ? 23.462 -1.280 -15.467 1.00 88.88 203 LYS A C 1
ATOM 1641 O O . LYS A 1 203 ? 22.373 -1.434 -14.902 1.00 88.88 203 LYS A O 1
ATOM 1646 N N . ALA A 1 204 ? 24.617 -1.612 -14.888 1.00 92.19 204 ALA A N 1
ATOM 1647 C CA . ALA A 1 204 ? 24.690 -2.135 -13.525 1.00 92.19 204 ALA A CA 1
ATOM 1648 C C . ALA A 1 204 ? 24.087 -1.146 -12.504 1.00 92.19 204 ALA A C 1
ATOM 1650 O O . ALA A 1 204 ? 23.272 -1.536 -11.661 1.00 92.19 204 ALA A O 1
ATOM 1651 N N . ALA A 1 205 ? 24.393 0.152 -12.620 1.00 91.06 205 ALA A N 1
ATOM 1652 C CA . ALA A 1 205 ? 23.825 1.188 -11.757 1.00 91.06 205 ALA A CA 1
ATOM 1653 C C . ALA A 1 205 ? 22.294 1.276 -11.876 1.00 91.06 205 ALA A C 1
ATOM 1655 O O . ALA A 1 205 ? 21.608 1.392 -10.856 1.00 91.06 205 ALA A O 1
ATOM 1656 N N . ILE A 1 206 ? 21.734 1.134 -13.085 1.00 88.88 206 ILE A N 1
ATOM 1657 C CA . ILE A 1 206 ? 20.277 1.085 -13.292 1.00 88.88 206 ILE A CA 1
ATOM 1658 C C . ILE A 1 206 ? 19.653 -0.085 -12.520 1.00 88.88 206 ILE A C 1
ATOM 1660 O O . ILE A 1 206 ? 18.638 0.101 -11.841 1.00 88.88 206 ILE A O 1
ATOM 1664 N N . HIS A 1 207 ? 20.234 -1.286 -12.597 1.00 91.06 207 HIS A N 1
ATOM 1665 C CA . HIS A 1 207 ? 19.725 -2.454 -11.872 1.00 91.06 207 HIS A CA 1
ATOM 1666 C C . HIS A 1 207 ? 19.821 -2.274 -10.351 1.00 91.06 207 HIS A C 1
ATOM 1668 O O . HIS A 1 207 ? 18.835 -2.504 -9.645 1.00 91.06 207 HIS A O 1
ATOM 1674 N N . ARG A 1 208 ? 20.951 -1.764 -9.850 1.00 92.56 208 ARG A N 1
ATOM 1675 C CA . ARG A 1 208 ? 21.149 -1.431 -8.432 1.00 92.56 208 ARG A CA 1
ATOM 1676 C C . ARG A 1 208 ? 20.089 -0.462 -7.915 1.00 92.56 208 ARG A C 1
ATOM 1678 O O . ARG A 1 208 ? 19.489 -0.679 -6.861 1.00 92.56 208 ARG A O 1
ATOM 1685 N N . ASP A 1 209 ? 19.842 0.611 -8.658 1.00 89.69 209 ASP A N 1
ATOM 1686 C CA . ASP A 1 209 ? 18.895 1.649 -8.260 1.00 89.69 209 ASP A CA 1
ATOM 1687 C C . ASP A 1 209 ? 17.450 1.128 -8.277 1.00 89.69 209 ASP A C 1
ATOM 1689 O O . ASP A 1 209 ? 16.636 1.522 -7.437 1.00 89.69 209 ASP A O 1
ATOM 1693 N N . ARG A 1 210 ? 17.132 0.186 -9.177 1.00 89.94 210 ARG A N 1
ATOM 1694 C CA . ARG A 1 210 ? 15.856 -0.544 -9.154 1.00 89.94 210 ARG A CA 1
ATOM 1695 C C . ARG A 1 210 ? 15.720 -1.408 -7.906 1.00 89.94 210 ARG A C 1
ATOM 1697 O O . ARG A 1 210 ? 14.677 -1.342 -7.261 1.00 89.94 210 ARG A O 1
ATOM 1704 N N . ILE A 1 211 ? 16.754 -2.168 -7.537 1.00 90.81 211 ILE A N 1
ATOM 1705 C CA . ILE A 1 211 ? 16.750 -2.991 -6.316 1.00 90.81 211 ILE A CA 1
ATOM 1706 C C . ILE A 1 211 ? 16.497 -2.108 -5.091 1.00 90.81 211 ILE A C 1
ATOM 1708 O O . ILE A 1 211 ? 15.569 -2.384 -4.334 1.00 90.81 211 ILE A O 1
ATOM 1712 N N . LYS A 1 212 ? 17.243 -1.001 -4.945 1.00 89.88 212 LYS A N 1
ATOM 1713 C CA . LYS A 1 212 ? 17.057 -0.035 -3.848 1.00 89.88 212 LYS A CA 1
ATOM 1714 C C . LYS A 1 212 ? 15.615 0.470 -3.769 1.00 89.88 212 LYS A C 1
ATOM 1716 O O . LYS A 1 212 ? 15.021 0.471 -2.693 1.00 89.88 212 LYS A O 1
ATOM 1721 N N . ALA A 1 213 ? 15.037 0.854 -4.906 1.00 86.81 213 ALA A N 1
ATOM 1722 C CA . ALA A 1 213 ? 13.671 1.360 -4.959 1.00 86.81 213 ALA A CA 1
ATOM 1723 C C . ALA A 1 213 ? 12.623 0.293 -4.578 1.00 86.81 213 ALA A C 1
ATOM 1725 O O . ALA A 1 213 ? 11.670 0.596 -3.859 1.00 86.81 213 ALA A O 1
ATOM 1726 N N . LEU A 1 214 ? 12.810 -0.962 -5.004 1.00 86.62 214 LEU A N 1
ATOM 1727 C CA . LEU A 1 214 ? 11.933 -2.075 -4.622 1.00 86.62 214 LEU A CA 1
ATOM 1728 C C . LEU A 1 214 ? 12.026 -2.397 -3.126 1.00 86.62 214 LEU A C 1
ATOM 1730 O O . LEU A 1 214 ? 10.999 -2.626 -2.488 1.00 86.62 214 LEU A O 1
ATOM 1734 N N . THR A 1 215 ? 13.231 -2.377 -2.555 1.00 84.94 215 THR A N 1
ATOM 1735 C CA . THR A 1 215 ? 13.440 -2.569 -1.112 1.00 84.94 215 THR A CA 1
ATOM 1736 C C . THR A 1 215 ? 12.757 -1.468 -0.304 1.00 84.94 215 THR A C 1
ATOM 1738 O O . THR A 1 215 ? 12.137 -1.747 0.718 1.00 84.94 215 THR A O 1
ATOM 1741 N N . GLN A 1 216 ? 12.788 -0.226 -0.794 1.00 81.88 216 GLN A N 1
ATOM 1742 C CA . GLN A 1 216 ? 12.127 0.901 -0.138 1.00 81.88 216 GLN A CA 1
ATOM 1743 C C . GLN A 1 216 ? 10.597 0.756 -0.119 1.00 81.88 216 GLN A C 1
ATOM 1745 O O . GLN A 1 216 ? 9.963 1.117 0.870 1.00 81.88 216 GLN A O 1
ATOM 1750 N N . ILE A 1 217 ? 9.986 0.204 -1.176 1.00 79.81 217 ILE A N 1
ATOM 1751 C CA . ILE A 1 217 ? 8.546 -0.106 -1.173 1.00 79.81 217 ILE A CA 1
ATOM 1752 C C . ILE A 1 217 ? 8.228 -1.194 -0.141 1.00 79.81 217 ILE A C 1
ATOM 1754 O O . ILE A 1 217 ? 7.265 -1.049 0.603 1.00 79.81 217 ILE A O 1
ATOM 1758 N N . GLN A 1 218 ? 9.034 -2.258 -0.068 1.00 75.38 218 GLN A N 1
ATOM 1759 C CA . GLN A 1 218 ? 8.804 -3.354 0.883 1.00 75.38 218 GLN A CA 1
ATOM 1760 C C . GLN A 1 218 ? 8.897 -2.909 2.344 1.00 75.38 218 GLN A C 1
ATOM 1762 O O . GLN A 1 218 ? 8.117 -3.375 3.167 1.00 75.38 218 GLN A O 1
ATOM 1767 N N . SER A 1 219 ? 9.848 -2.032 2.672 1.00 67.44 219 SER A N 1
ATOM 1768 C CA . SER A 1 219 ? 10.042 -1.564 4.047 1.00 67.44 219 SER A CA 1
ATOM 1769 C C . SER A 1 219 ? 9.011 -0.516 4.472 1.00 67.44 219 SER A C 1
ATOM 1771 O O . SER A 1 219 ? 8.591 -0.497 5.623 1.00 67.44 219 SER A O 1
ATOM 1773 N N . SER A 1 220 ? 8.588 0.360 3.554 1.00 61.03 220 SER A N 1
ATOM 1774 C CA . SER A 1 220 ? 7.620 1.435 3.840 1.00 61.03 220 SER A CA 1
ATOM 1775 C C . SER A 1 220 ? 6.165 0.971 3.811 1.00 61.03 220 SER A C 1
ATOM 1777 O O . SER A 1 220 ? 5.294 1.562 4.457 1.00 61.03 220 SER A O 1
ATOM 1779 N N . HIS A 1 221 ? 5.887 -0.087 3.057 1.00 57.28 221 HIS A N 1
ATOM 1780 C CA . HIS A 1 221 ? 4.573 -0.677 2.932 1.00 57.28 221 HIS A CA 1
ATOM 1781 C C . HIS A 1 221 ? 4.712 -2.162 3.230 1.00 57.28 221 HIS A C 1
ATOM 1783 O O . HIS A 1 221 ? 4.988 -2.959 2.335 1.00 57.28 221 HIS A O 1
ATOM 1789 N N . HIS A 1 222 ? 4.453 -2.543 4.485 1.00 52.50 222 HIS A N 1
ATOM 1790 C CA . HIS A 1 222 ? 3.961 -3.884 4.781 1.00 52.50 222 HIS A CA 1
ATOM 1791 C C . HIS A 1 222 ? 2.612 -4.034 4.062 1.00 52.50 222 HIS A C 1
ATOM 1793 O O . HIS A 1 222 ? 1.539 -3.862 4.633 1.00 52.50 222 HIS A O 1
ATOM 1799 N N . ILE A 1 223 ? 2.670 -4.266 2.748 1.00 50.22 223 ILE A N 1
ATOM 1800 C CA . ILE A 1 223 ? 1.603 -4.883 1.976 1.00 50.22 223 ILE A CA 1
ATOM 1801 C C . ILE A 1 223 ? 1.437 -6.223 2.668 1.00 50.22 223 ILE A C 1
ATOM 1803 O O . ILE A 1 223 ? 2.290 -7.082 2.469 1.00 50.22 223 ILE A O 1
ATOM 1807 N N . SER A 1 224 ? 0.465 -6.298 3.583 1.00 46.47 224 SER A N 1
ATOM 1808 C CA . SER A 1 224 ? 0.064 -7.472 4.361 1.00 46.47 224 SER A CA 1
ATOM 1809 C C . SER A 1 224 ? 1.033 -8.645 4.199 1.00 46.47 224 SER A C 1
ATOM 1811 O O . SER A 1 224 ? 0.908 -9.449 3.273 1.00 46.47 224 SER A O 1
ATOM 1813 N N . SER A 1 225 ? 2.043 -8.717 5.067 1.00 41.69 225 SER A N 1
ATOM 1814 C CA . SER A 1 225 ? 3.028 -9.810 5.055 1.00 41.69 225 SER A CA 1
ATOM 1815 C C . SER A 1 225 ? 2.369 -11.190 5.179 1.00 41.69 225 SER A C 1
ATOM 1817 O O . SER A 1 225 ? 2.962 -12.210 4.833 1.00 41.69 225 SER A O 1
ATOM 1819 N N . THR A 1 226 ? 1.116 -11.223 5.630 1.00 51.25 226 THR A N 1
ATOM 1820 C CA . THR A 1 226 ? 0.224 -12.369 5.568 1.00 51.25 226 THR A CA 1
ATOM 1821 C C . THR A 1 226 ? -0.236 -12.601 4.131 1.00 51.25 226 THR A C 1
ATOM 1823 O O . THR A 1 226 ? -1.141 -11.951 3.613 1.00 51.25 226 THR A O 1
ATOM 1826 N N . ASN A 1 227 ? 0.354 -13.611 3.492 1.00 54.53 227 ASN A N 1
ATOM 1827 C CA . ASN A 1 227 ? -0.062 -14.134 2.187 1.00 54.53 227 ASN A CA 1
ATOM 1828 C C . ASN A 1 227 ? -1.393 -14.924 2.258 1.00 54.53 227 ASN A C 1
ATOM 1830 O O . ASN A 1 227 ? -1.630 -15.833 1.467 1.00 54.53 227 ASN A O 1
ATOM 1834 N N . LEU A 1 228 ? -2.241 -14.600 3.236 1.00 65.06 228 LEU A N 1
ATOM 1835 C CA . LEU A 1 228 ? -3.525 -15.237 3.499 1.00 65.06 228 LEU A CA 1
ATOM 1836 C C . LEU A 1 228 ? -4.596 -14.505 2.696 1.00 65.06 228 LEU A C 1
ATOM 1838 O O . LEU A 1 228 ? -4.955 -13.384 3.038 1.00 65.06 228 LEU A O 1
ATOM 1842 N N . ASP A 1 229 ? -5.092 -15.110 1.618 1.00 67.12 229 ASP A N 1
ATOM 1843 C CA . ASP A 1 229 ? -6.095 -14.463 0.765 1.00 67.12 229 ASP A CA 1
ATOM 1844 C C . ASP A 1 229 ? -7.430 -14.289 1.503 1.00 67.12 229 ASP A C 1
ATOM 1846 O O . ASP A 1 229 ? -7.825 -13.165 1.815 1.00 67.12 229 ASP A O 1
ATOM 1850 N N . ASN A 1 230 ? -8.094 -15.396 1.833 1.00 77.31 230 ASN A N 1
ATOM 1851 C CA . ASN A 1 230 ? -9.268 -15.434 2.698 1.00 77.31 230 ASN A CA 1
ATOM 1852 C C . ASN A 1 230 ? -9.059 -16.556 3.713 1.00 77.31 230 ASN A C 1
ATOM 1854 O O . ASN A 1 230 ? -9.056 -17.725 3.336 1.00 77.31 230 ASN A O 1
ATOM 1858 N N . ALA A 1 231 ? -8.843 -16.202 4.974 1.00 85.12 231 ALA A N 1
ATOM 1859 C CA . ALA A 1 231 ? -8.568 -17.165 6.032 1.00 85.12 231 ALA A CA 1
ATOM 1860 C C . ALA A 1 231 ? -9.092 -16.655 7.372 1.00 85.12 231 ALA A C 1
ATOM 1862 O O . ALA A 1 231 ? -9.089 -15.448 7.617 1.00 85.12 231 ALA A O 1
ATOM 1863 N N . ASP A 1 232 ? -9.488 -17.579 8.240 1.00 88.81 232 ASP A N 1
ATOM 1864 C CA . ASP A 1 232 ? -9.743 -17.302 9.649 1.00 88.81 232 ASP A CA 1
ATOM 1865 C C . ASP A 1 232 ? -8.605 -17.943 10.444 1.00 88.81 232 ASP A C 1
ATOM 1867 O O . ASP A 1 232 ? -8.383 -19.150 10.371 1.00 88.81 232 ASP A O 1
ATOM 1871 N N . VAL A 1 233 ? -7.818 -17.114 11.126 1.00 88.56 233 VAL A N 1
ATOM 1872 C CA . VAL A 1 233 ? -6.660 -17.562 11.904 1.00 88.56 233 VAL A CA 1
ATOM 1873 C C . VAL A 1 233 ? -7.094 -17.685 13.351 1.00 88.56 233 VAL A C 1
ATOM 1875 O O . VAL A 1 233 ? -7.457 -16.686 13.969 1.00 88.56 233 VAL A O 1
ATOM 1878 N N . ILE A 1 234 ? -7.056 -18.904 13.880 1.00 92.56 234 ILE A N 1
ATOM 1879 C CA . ILE A 1 234 ? -7.415 -19.200 15.265 1.00 92.56 234 ILE A CA 1
ATOM 1880 C C . ILE A 1 234 ? -6.125 -19.379 16.060 1.00 92.56 234 ILE A C 1
ATOM 1882 O O . ILE A 1 234 ? -5.274 -20.189 15.697 1.00 92.56 234 ILE A O 1
ATOM 1886 N N . SER A 1 235 ? -5.987 -18.615 17.137 1.00 91.00 235 SER A N 1
ATOM 1887 C CA . SER A 1 235 ? -4.924 -18.762 18.125 1.00 91.00 235 SER A CA 1
ATOM 1888 C C . SER A 1 235 ? -5.543 -19.114 19.468 1.00 91.00 235 SER A C 1
ATOM 1890 O O . SER A 1 235 ? -6.558 -18.530 19.849 1.00 91.00 235 SER A O 1
ATOM 1892 N N . VAL A 1 236 ? -4.939 -20.057 20.181 1.00 93.81 236 VAL A N 1
ATOM 1893 C CA . VAL A 1 236 ? -5.358 -20.448 21.527 1.00 93.81 236 VAL A CA 1
ATOM 1894 C C . VAL A 1 236 ? -4.170 -20.264 22.453 1.00 93.81 236 VAL A C 1
ATOM 1896 O O . VAL A 1 236 ? -3.075 -20.737 22.157 1.00 93.81 236 VAL A O 1
ATOM 1899 N N . SER A 1 237 ? -4.392 -19.577 23.567 1.00 93.25 237 SER A N 1
ATOM 1900 C CA . SER A 1 237 ? -3.429 -19.491 24.661 1.00 93.25 237 SER A CA 1
ATOM 1901 C C . SER A 1 237 ? -4.096 -19.955 25.943 1.00 93.25 237 SER A C 1
ATOM 1903 O O . SER A 1 237 ? -5.257 -19.622 26.190 1.00 93.25 237 SER A O 1
ATOM 1905 N N . GLN A 1 238 ? -3.371 -20.722 26.749 1.00 94.75 238 GLN A N 1
ATOM 1906 C CA . GLN A 1 238 ? -3.854 -21.205 28.032 1.00 94.75 238 GLN A CA 1
ATOM 1907 C C . GLN A 1 238 ? -2.902 -20.758 29.133 1.00 94.75 238 GLN A C 1
ATOM 1909 O O . GLN A 1 238 ? -1.704 -21.025 29.075 1.00 94.75 238 GLN A O 1
ATOM 1914 N N . GLU A 1 239 ? -3.446 -20.097 30.148 1.00 94.00 239 GLU A N 1
ATOM 1915 C CA . GLU A 1 239 ? -2.691 -19.638 31.307 1.00 94.00 239 GLU A CA 1
ATOM 1916 C C . GLU A 1 239 ? -3.550 -19.778 32.566 1.00 94.00 239 GLU A C 1
ATOM 1918 O O . GLU A 1 239 ? -4.733 -19.435 32.569 1.00 94.00 239 GLU A O 1
ATOM 1923 N N . ALA A 1 240 ? -2.967 -20.331 33.636 1.00 92.88 240 ALA A N 1
ATOM 1924 C CA . ALA A 1 240 ? -3.629 -20.527 34.931 1.00 92.88 240 ALA A CA 1
ATOM 1925 C C . ALA A 1 240 ? -5.031 -21.180 34.841 1.00 92.88 240 ALA A C 1
ATOM 1927 O O . ALA A 1 240 ? -5.976 -20.759 35.508 1.00 92.88 240 ALA A O 1
ATOM 1928 N N . GLY A 1 241 ? -5.185 -22.195 33.982 1.00 91.31 241 GLY A N 1
ATOM 1929 C CA . GLY A 1 241 ? -6.449 -22.923 33.804 1.00 91.31 241 GLY A CA 1
ATOM 1930 C C . GLY A 1 241 ? -7.528 -22.170 33.016 1.00 91.31 241 GLY A C 1
ATOM 1931 O O . GLY A 1 241 ? -8.617 -22.705 32.825 1.00 91.31 241 GLY A O 1
ATOM 1932 N N . LYS A 1 242 ? -7.238 -20.961 32.522 1.00 91.38 242 LYS A N 1
ATOM 1933 C CA . LYS A 1 242 ? -8.101 -20.219 31.600 1.00 91.38 242 LYS A CA 1
ATOM 1934 C C . LYS A 1 242 ? -7.573 -20.357 30.182 1.00 91.38 242 LYS A C 1
ATOM 1936 O O . LYS A 1 242 ? -6.375 -20.215 29.951 1.00 91.38 242 LYS A O 1
ATOM 1941 N N . SER A 1 243 ? -8.477 -20.592 29.242 1.00 93.12 243 SER A N 1
ATOM 1942 C CA . SER A 1 243 ? -8.173 -20.587 27.813 1.00 93.12 243 SER A CA 1
ATOM 1943 C C . SER A 1 243 ? -8.729 -19.314 27.195 1.00 93.12 243 SER A C 1
ATOM 1945 O O . SER A 1 243 ? -9.873 -18.956 27.455 1.00 93.12 243 SER A O 1
ATOM 1947 N N . CYS A 1 244 ? -7.918 -18.640 26.391 1.00 90.38 244 CYS A N 1
ATOM 1948 C CA . CYS A 1 244 ? -8.329 -17.520 25.561 1.00 90.38 244 CYS A CA 1
ATOM 1949 C C . CYS A 1 244 ? -8.217 -17.956 24.104 1.00 90.38 244 CYS A C 1
ATOM 1951 O O . CYS A 1 244 ? -7.140 -18.373 23.660 1.00 90.38 244 CYS A O 1
ATOM 1953 N N . ILE A 1 245 ? -9.325 -17.876 23.371 1.00 92.12 245 ILE A N 1
ATOM 1954 C CA . ILE A 1 245 ? -9.361 -18.191 21.946 1.00 92.12 245 ILE A CA 1
ATOM 1955 C C . ILE A 1 245 ? -9.508 -16.882 21.183 1.00 92.12 245 ILE A C 1
ATOM 1957 O O . ILE A 1 245 ? -10.472 -16.143 21.358 1.00 92.12 245 ILE A O 1
ATOM 1961 N N . GLN A 1 246 ? -8.567 -16.605 20.289 1.00 89.75 246 GLN A N 1
ATOM 1962 C CA . GLN A 1 246 ? -8.594 -15.429 19.436 1.00 89.75 246 GLN A CA 1
ATOM 1963 C C . GLN A 1 246 ? -8.754 -15.844 17.978 1.00 89.75 246 GLN A C 1
ATOM 1965 O O . GLN A 1 246 ? -7.897 -16.524 17.417 1.00 89.75 246 GLN A O 1
ATOM 1970 N N . VAL A 1 247 ? -9.828 -15.383 17.345 1.00 89.75 247 VAL A N 1
ATOM 1971 C CA . VAL A 1 247 ? -10.062 -15.560 15.910 1.00 89.75 247 VAL A CA 1
ATOM 1972 C C . VAL A 1 247 ? -9.760 -14.247 15.199 1.00 89.75 247 VAL A C 1
ATOM 1974 O O . VAL A 1 247 ? -10.334 -13.221 15.552 1.00 89.75 247 VAL A O 1
ATOM 1977 N N . PHE A 1 248 ? -8.877 -14.261 14.204 1.00 86.81 248 PHE A N 1
ATOM 1978 C CA . PHE A 1 248 ? -8.603 -13.132 13.312 1.00 86.81 248 PHE A CA 1
ATOM 1979 C C . PHE A 1 248 ? -9.168 -13.409 11.925 1.00 86.81 248 PHE A C 1
ATOM 1981 O O . PHE A 1 248 ? -8.914 -14.463 11.343 1.00 86.81 248 PHE A O 1
ATOM 1988 N N . PHE A 1 249 ? -9.880 -12.439 11.361 1.00 84.25 249 PHE A N 1
ATOM 1989 C CA . PHE A 1 249 ? -10.521 -12.588 10.058 1.00 84.25 249 PHE A CA 1
ATOM 1990 C C . PHE A 1 249 ? -9.670 -11.918 8.985 1.00 84.25 249 PHE A C 1
ATOM 1992 O O . PHE A 1 249 ? -9.543 -10.694 8.964 1.00 84.25 249 PHE A O 1
ATOM 1999 N N . TYR A 1 250 ? -9.114 -12.699 8.061 1.00 81.69 250 TYR A N 1
ATOM 2000 C CA . TYR A 1 250 ? -8.392 -12.184 6.902 1.00 81.69 250 TYR A CA 1
ATOM 2001 C C . TYR A 1 250 ? -9.241 -12.301 5.641 1.00 81.69 250 TYR A C 1
ATOM 2003 O O . TYR A 1 250 ? -9.684 -13.393 5.288 1.00 81.69 250 TYR A O 1
ATOM 2011 N N . ARG A 1 251 ? -9.484 -11.189 4.941 1.00 74.94 251 ARG A N 1
ATOM 2012 C CA . ARG A 1 251 ? -10.189 -11.179 3.646 1.00 74.94 251 ARG A CA 1
ATOM 2013 C C . ARG A 1 251 ? -9.464 -10.286 2.657 1.00 74.94 251 ARG A C 1
ATOM 2015 O O . ARG A 1 251 ? -9.126 -9.149 2.985 1.00 74.94 251 ARG A O 1
ATOM 2022 N N . SER A 1 252 ? -9.251 -10.778 1.437 1.00 65.88 252 SER A N 1
ATOM 2023 C CA . SER A 1 252 ? -8.415 -10.106 0.429 1.00 65.88 252 SER A CA 1
ATOM 2024 C C . SER A 1 252 ? -7.063 -9.638 0.994 1.00 65.88 252 SER A C 1
ATOM 2026 O O . SER A 1 252 ? -6.672 -8.487 0.778 1.00 65.88 252 SER A O 1
ATOM 2028 N N . LYS A 1 253 ? -6.390 -10.502 1.769 1.00 64.88 253 LYS A N 1
ATOM 2029 C CA . LYS A 1 253 ? -5.112 -10.224 2.455 1.00 64.88 253 LYS A CA 1
ATOM 2030 C C . LYS A 1 253 ? -5.144 -9.115 3.509 1.00 64.88 253 LYS A C 1
ATOM 2032 O O . LYS A 1 253 ? -4.108 -8.641 3.949 1.00 64.88 253 LYS A O 1
ATOM 2037 N N . GLN A 1 254 ? -6.318 -8.689 3.961 1.00 65.00 254 GLN A N 1
ATOM 2038 C CA . GLN A 1 254 ? -6.453 -7.659 4.996 1.00 65.00 254 GLN A CA 1
ATOM 2039 C C . GLN A 1 254 ? -6.967 -8.266 6.286 1.00 65.00 254 GLN A C 1
ATOM 2041 O O . GLN A 1 254 ? -7.847 -9.115 6.231 1.00 65.00 254 GLN A O 1
ATOM 2046 N N . ASN A 1 255 ? -6.496 -7.765 7.427 1.00 74.88 255 ASN A N 1
ATOM 2047 C CA . ASN A 1 255 ? -7.114 -8.041 8.719 1.00 74.88 255 ASN A CA 1
ATOM 2048 C C . ASN A 1 255 ? -8.419 -7.222 8.849 1.00 74.88 255 ASN A C 1
ATOM 2050 O O . ASN A 1 255 ? -8.411 -5.992 8.748 1.00 74.88 255 ASN A O 1
ATOM 2054 N N . TRP A 1 256 ? -9.540 -7.913 9.042 1.00 74.88 256 TRP A N 1
ATOM 2055 C CA . TRP A 1 256 ? -10.890 -7.361 9.218 1.00 74.88 256 TRP A CA 1
ATOM 2056 C C . TRP A 1 256 ? -11.311 -7.254 10.689 1.00 74.88 256 TRP A C 1
ATOM 2058 O O . TRP A 1 256 ? -12.484 -7.019 11.001 1.00 74.88 256 TRP A O 1
ATOM 2068 N N . GLY A 1 257 ? -10.343 -7.404 11.585 1.00 78.69 257 GLY A N 1
ATOM 2069 C CA . GLY A 1 257 ? -10.526 -7.460 13.018 1.00 78.69 257 GLY A CA 1
ATOM 2070 C C . GLY A 1 257 ? -10.444 -8.882 13.541 1.00 78.69 257 GLY A C 1
ATOM 2071 O O . GLY A 1 257 ? -10.117 -9.844 12.842 1.00 78.69 257 GLY A O 1
ATOM 2072 N N . ASN A 1 258 ? -10.765 -8.979 14.813 1.00 84.69 258 ASN A N 1
ATOM 2073 C CA . ASN A 1 258 ? -10.647 -10.171 15.613 1.00 84.69 258 ASN A CA 1
ATOM 2074 C C . ASN A 1 258 ? -11.910 -10.350 16.459 1.00 84.69 258 ASN A C 1
ATOM 2076 O O . ASN A 1 258 ? -12.735 -9.443 16.580 1.00 84.69 258 ASN A O 1
ATOM 2080 N N . GLN A 1 259 ? -12.059 -11.542 17.015 1.00 83.62 259 GLN A N 1
ATOM 2081 C CA . GLN A 1 259 ? -13.048 -11.856 18.031 1.00 83.62 259 GLN A CA 1
ATOM 2082 C C . GLN A 1 259 ? -12.413 -12.783 19.061 1.00 83.62 259 GLN A C 1
ATOM 2084 O O . GLN A 1 259 ? -11.767 -13.762 18.680 1.00 83.62 259 GLN A O 1
ATOM 2089 N N . SER A 1 260 ? -12.526 -12.426 20.338 1.00 84.62 260 SER A N 1
ATOM 2090 C CA . SER A 1 260 ? -12.080 -13.248 21.463 1.00 84.62 260 SER A CA 1
ATOM 2091 C C . SER A 1 260 ? -13.239 -14.071 22.027 1.00 84.62 260 SER A C 1
ATOM 2093 O O . SER A 1 260 ? -14.390 -13.622 22.002 1.00 84.62 260 SER A O 1
ATOM 2095 N N . TYR A 1 261 ? -12.919 -15.267 22.520 1.00 82.00 261 TYR A N 1
ATOM 2096 C CA . TYR A 1 261 ? -13.806 -16.180 23.243 1.00 82.00 261 TYR A CA 1
ATOM 2097 C C . TYR A 1 261 ? -13.112 -16.691 24.504 1.00 82.00 261 TYR A C 1
ATOM 2099 O O . TYR A 1 261 ? -11.876 -16.918 24.445 1.00 82.00 261 TYR A O 1
#

Secondary structure (DSSP, 8-state):
-B-TT--B------SSHHHHHHHHHH-S---HHHHHHHHH--B------SSHHHHHHHHHHHHHHH--TT--TT-S--PPPEEEEESS-SS--EEEE-S---SSEEEE---SSHHHHHHHHHHHHHHHT---S-HHHHHT--S--HHHHTTS---GGGTSS-HHHHHHHHHHHHHHHTT-HHHHHHHHHHHHHHHHHTT-HHHHHHHHHHHHHHHHHHHH----S---SEEEEEEEEEETTEEEEEEEEEETTEEEEEEE-

Organism: NCBI:txid408172

Foldseek 3Di:
DAAPVRADQDFDFDPDPVVVVVCLVPDPPDDPLSVVSVVRDDDDDDDDDPDPFLRLVLRLLCCCVRVHPSDDPSVDQWFAKWFWWAPPDLATATDIDGDDPPGHTDTFDRTSDPVLSVLLSQLLLQLLQGDDDDPVCLQPDQDDDPCVVVRSHCNVSNPNDGSVSNVVSVVLSVCLSLPVVVVSLVVLCVQLVVCVVVVVNVSNVSSVVSSVSSVVNVVVDPSQPPNCAWDWDWDWDDDPNDIKIKIWTAHRSGTSDIDID

pLDDT: mean 87.21, std 9.63, range [41.69, 97.12]

InterPro domains:
  IPR000305 GIY-YIG endonuclease [PF01541] (2-71)
  IPR000305 GIY-YIG endonuclease [PS50164] (1-72)
  IPR000305 GIY-YIG endonuclease [SM00465] (1-76)
  IPR001162 UvrC, RNAse H endonuclease domain [PF22920] (230-261)
  IPR001943 UVR domain [PF02151] (183-214)
  IPR001943 UVR domain [PS50151] (182-217)
  IPR035901 GIY-YIG endonuclease superfamily [G3DSA:3.40.1440.10] (1-80)
  IPR035901 GIY-YIG endonuclease superfamily [SSF82771] (1-78)
  IPR036876 UVR domain superfamily [SSF46600] (169-219)
  IPR047296 UvrC/Cho-like, GIY-YIG domain [cd10434] (1-72)
  IPR050066 UvrABC system protein C [PTHR30562] (1-260)
  IPR060385 UvrC/Cho excinuclease, middle domain [PF27096] (80-176)